Protein AF-A0A0F0L5Z5-F1 (afdb_monomer_lite)

pLDDT: mean 82.66, std 19.54, range [36.84, 98.75]

Radius of gyration: 27.96 Å; chains: 1; bounding box: 44×66×72 Å

Structure (mmCIF, N/CA/C/O backbone):
data_AF-A0A0F0L5Z5-F1
#
_entry.id   AF-A0A0F0L5Z5-F1
#
loop_
_atom_site.group_PDB
_atom_site.id
_atom_site.type_symbol
_atom_site.label_atom_id
_atom_site.label_alt_id
_atom_site.label_comp_id
_atom_site.label_asym_id
_atom_site.label_entity_id
_atom_site.label_seq_id
_atom_site.pdbx_PDB_ins_code
_atom_site.Cartn_x
_atom_site.Cartn_y
_atom_site.Cartn_z
_atom_site.occupancy
_atom_site.B_iso_or_equiv
_atom_site.auth_seq_id
_atom_site.auth_comp_id
_atom_site.auth_asym_id
_atom_site.auth_atom_id
_atom_site.pdbx_PDB_model_num
ATOM 1 N N . MET A 1 1 ? -15.360 25.936 -48.266 1.00 42.44 1 MET A N 1
ATOM 2 C CA . MET A 1 1 ? -15.998 24.714 -47.725 1.00 42.44 1 MET A CA 1
ATOM 3 C C . MET A 1 1 ? -15.518 23.445 -48.434 1.00 42.44 1 MET A C 1
ATOM 5 O O . MET A 1 1 ? -15.029 22.559 -47.754 1.00 42.44 1 MET A O 1
ATOM 9 N N . ILE A 1 2 ? -15.547 23.380 -49.773 1.00 36.84 2 ILE A N 1
ATOM 10 C CA . ILE A 1 2 ? -15.098 22.199 -50.545 1.00 36.84 2 ILE A CA 1
ATOM 11 C C . ILE A 1 2 ? -13.585 21.924 -50.394 1.00 36.84 2 ILE A C 1
ATOM 13 O O . ILE A 1 2 ? -13.189 20.784 -50.196 1.00 36.84 2 ILE A O 1
ATOM 17 N N . VAL A 1 3 ? -12.740 22.961 -50.365 1.00 41.38 3 VAL A N 1
ATOM 18 C CA . VAL A 1 3 ? -11.274 22.810 -50.208 1.00 41.38 3 VAL A CA 1
ATOM 19 C C . VAL A 1 3 ? -10.874 22.225 -48.843 1.00 41.38 3 VAL A C 1
ATOM 21 O O . VAL A 1 3 ? -9.996 21.373 -48.771 1.00 41.38 3 VAL A O 1
ATOM 24 N N . ALA A 1 4 ? -11.557 22.622 -47.763 1.00 40.72 4 ALA A N 1
ATOM 25 C CA . ALA A 1 4 ? -11.304 22.101 -46.417 1.00 40.72 4 ALA A CA 1
ATOM 26 C C . ALA A 1 4 ? -11.783 20.648 -46.256 1.00 40.72 4 ALA A C 1
ATOM 28 O O . ALA A 1 4 ? -11.137 19.866 -45.567 1.00 40.72 4 ALA A O 1
ATOM 29 N N . LEU A 1 5 ? -12.875 20.273 -46.936 1.00 41.34 5 LEU A N 1
ATOM 30 C CA . LEU A 1 5 ? -13.368 18.895 -46.959 1.00 41.34 5 LEU A CA 1
ATOM 31 C C . LEU A 1 5 ? -12.423 17.965 -47.741 1.00 41.34 5 LEU A C 1
ATOM 33 O O . LEU A 1 5 ? -12.192 16.838 -47.321 1.00 41.34 5 LEU A O 1
ATOM 37 N N . ILE A 1 6 ? -11.840 18.449 -48.845 1.00 44.69 6 ILE A N 1
ATOM 38 C CA . ILE A 1 6 ? -10.881 17.690 -49.665 1.00 44.69 6 ILE A CA 1
ATOM 39 C C . ILE A 1 6 ? -9.560 17.465 -48.910 1.00 44.69 6 ILE A C 1
ATOM 41 O O . ILE A 1 6 ? -9.030 16.357 -48.929 1.00 44.69 6 ILE A O 1
ATOM 45 N N . LEU A 1 7 ? -9.061 18.464 -48.173 1.00 43.91 7 LEU A N 1
ATOM 46 C CA . LEU A 1 7 ? -7.853 18.324 -47.343 1.00 43.91 7 LEU A CA 1
ATOM 47 C C . LEU A 1 7 ? -8.038 17.339 -46.172 1.00 43.91 7 LEU A C 1
ATOM 49 O O . LEU A 1 7 ? -7.083 16.676 -45.770 1.00 43.91 7 LEU A O 1
ATOM 53 N N . LEU A 1 8 ? -9.269 17.194 -45.667 1.00 42.44 8 LEU A N 1
ATOM 54 C CA . LEU A 1 8 ? -9.618 16.270 -44.584 1.00 42.44 8 LEU A CA 1
ATOM 55 C C . LEU A 1 8 ? -9.640 14.793 -45.029 1.00 42.44 8 LEU A C 1
ATOM 57 O O . LEU A 1 8 ? -9.408 13.905 -44.212 1.00 42.44 8 LEU A O 1
ATOM 61 N N . VAL A 1 9 ? -9.898 14.525 -46.315 1.00 44.69 9 VAL A N 1
ATOM 62 C CA . VAL A 1 9 ? -9.980 13.162 -46.879 1.00 44.69 9 VAL A CA 1
ATOM 63 C C . VAL A 1 9 ? -8.601 12.602 -47.259 1.00 44.69 9 VAL A C 1
ATOM 65 O O . VAL A 1 9 ? -8.414 11.390 -47.235 1.00 44.69 9 VAL A O 1
ATOM 68 N N . ILE A 1 10 ? -7.615 13.458 -47.556 1.00 42.91 10 ILE A N 1
ATOM 69 C CA . ILE A 1 10 ? -6.297 13.036 -48.082 1.00 42.91 10 ILE A CA 1
ATOM 70 C C . ILE A 1 10 ? -5.230 12.904 -46.968 1.00 42.91 10 ILE A C 1
ATOM 72 O O . ILE A 1 10 ? -4.103 12.493 -47.222 1.00 42.91 10 ILE A O 1
ATOM 76 N N . GLY A 1 11 ? -5.571 13.186 -45.704 1.00 42.81 11 GLY A N 1
ATOM 77 C CA . GLY A 1 11 ? -4.681 12.911 -44.565 1.00 42.81 11 GLY A CA 1
ATOM 78 C C . GLY A 1 11 ? -3.470 13.846 -44.443 1.00 42.81 11 GLY A C 1
ATOM 79 O O . GLY A 1 11 ? -2.464 13.471 -43.848 1.00 42.81 11 GLY A O 1
ATOM 80 N N . ALA A 1 12 ? -3.553 15.070 -44.969 1.00 43.34 12 ALA A N 1
ATOM 81 C CA . ALA A 1 12 ? -2.489 16.068 -44.860 1.00 43.34 12 ALA A CA 1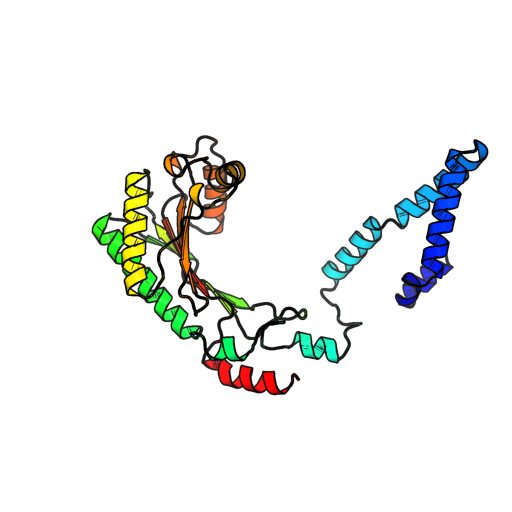
ATOM 82 C C . ALA A 1 12 ? -2.603 16.873 -43.548 1.00 43.34 12 ALA A C 1
ATOM 84 O O . ALA A 1 12 ? -3.057 18.018 -43.542 1.00 43.34 12 ALA A O 1
ATOM 85 N N . ALA A 1 13 ? -2.199 16.281 -42.418 1.00 45.38 13 ALA A N 1
ATOM 86 C CA . ALA A 1 13 ? -2.120 16.991 -41.133 1.00 45.38 13 ALA A CA 1
ATOM 87 C C . ALA A 1 13 ? -1.023 18.081 -41.119 1.00 45.38 13 ALA A C 1
ATOM 89 O O . ALA A 1 13 ? -1.153 19.078 -40.408 1.00 45.38 13 ALA A O 1
ATOM 90 N N . ASP A 1 14 ? 0.002 17.955 -41.969 1.00 42.91 14 ASP A N 1
ATOM 91 C CA . ASP A 1 14 ? 1.121 18.909 -42.055 1.00 42.91 14 ASP A CA 1
ATOM 92 C C . ASP A 1 14 ? 0.716 20.295 -42.589 1.00 42.91 14 ASP A C 1
ATOM 94 O O . ASP A 1 14 ? 1.425 21.280 -42.390 1.00 42.91 14 ASP A O 1
ATOM 98 N N . ALA A 1 15 ? -0.466 20.423 -43.203 1.00 45.12 15 ALA A N 1
ATOM 99 C CA . ALA A 1 15 ? -0.994 21.716 -43.637 1.00 45.12 15 ALA A CA 1
ATOM 100 C C . ALA A 1 15 ? -1.496 22.593 -42.470 1.00 45.12 15 ALA A C 1
ATOM 102 O O . ALA A 1 15 ? -1.649 23.804 -42.640 1.00 45.12 15 ALA A O 1
ATOM 103 N N . PHE A 1 16 ? -1.744 22.016 -41.286 1.00 44.78 16 PHE A N 1
ATOM 104 C CA . PHE A 1 16 ? -2.351 22.728 -40.152 1.00 44.78 16 PHE A CA 1
ATOM 105 C C . PHE A 1 16 ? -1.342 23.453 -39.249 1.00 44.78 16 PHE A C 1
ATOM 107 O O . PHE A 1 16 ? -1.732 24.394 -38.562 1.00 44.78 16 PHE A O 1
ATOM 114 N N . PHE A 1 17 ? -0.054 23.089 -39.303 1.00 45.53 17 PHE A N 1
ATOM 115 C CA . PHE A 1 17 ? 1.046 23.806 -38.627 1.00 45.53 17 PHE A CA 1
ATOM 116 C C . PHE A 1 17 ? 1.838 24.730 -39.569 1.00 45.53 17 PHE A C 1
ATOM 118 O O . PHE A 1 17 ? 2.867 25.289 -39.196 1.00 45.53 17 PHE A O 1
ATOM 125 N N . SER A 1 18 ? 1.357 24.905 -40.801 1.00 45.66 18 SER A N 1
ATOM 126 C CA . SER A 1 18 ? 1.966 25.779 -41.801 1.00 45.66 18 SER A CA 1
ATOM 127 C C . SER A 1 18 ? 1.739 27.270 -41.468 1.00 45.66 18 SER A C 1
ATOM 129 O O . SER A 1 18 ? 0.672 27.625 -40.955 1.00 45.66 18 SER A O 1
ATOM 131 N N . PRO A 1 19 ? 2.668 28.180 -41.838 1.00 50.47 19 PRO A N 1
ATOM 132 C CA . PRO A 1 19 ? 2.502 29.637 -41.729 1.00 50.47 19 PRO A CA 1
ATOM 133 C C . PRO A 1 19 ? 1.177 30.167 -42.300 1.00 50.47 19 PRO A C 1
ATOM 135 O O . PRO A 1 19 ? 0.661 31.186 -41.845 1.00 50.47 19 PRO A O 1
ATOM 138 N N . THR A 1 20 ? 0.579 29.454 -43.259 1.00 52.34 20 THR A N 1
ATOM 139 C CA . THR A 1 20 ? -0.738 29.778 -43.825 1.00 52.34 20 THR A CA 1
ATOM 140 C C . THR A 1 20 ? -1.884 29.707 -42.813 1.00 52.34 20 THR A C 1
ATOM 142 O O . THR A 1 20 ? -2.819 30.497 -42.928 1.00 52.34 20 THR A O 1
ATOM 145 N N . MET A 1 21 ? -1.828 28.827 -41.807 1.00 53.50 21 MET A N 1
ATOM 146 C CA . MET A 1 21 ? -2.864 28.740 -40.766 1.00 53.50 21 MET A CA 1
ATOM 147 C C . MET A 1 21 ? -2.789 29.943 -39.815 1.00 53.50 21 MET A C 1
ATOM 149 O O . MET A 1 21 ? -3.806 30.537 -39.462 1.00 53.50 21 MET A O 1
ATOM 153 N N . LEU A 1 22 ? -1.571 30.375 -39.485 1.00 53.03 22 LEU A N 1
ATOM 154 C CA . LEU A 1 22 ? -1.325 31.545 -38.643 1.00 53.03 22 LEU A CA 1
ATOM 155 C C . LEU A 1 22 ? -1.787 32.838 -39.338 1.00 53.03 22 LEU A C 1
ATOM 157 O O . LEU A 1 22 ? -2.436 33.681 -38.722 1.00 53.03 22 LEU A O 1
ATOM 161 N N . VAL A 1 23 ? -1.569 32.951 -40.654 1.00 61.31 23 VAL A N 1
ATOM 162 C CA . VAL A 1 23 ? -2.135 34.039 -41.472 1.00 61.31 23 VAL A CA 1
ATOM 163 C C . VAL A 1 23 ? -3.666 34.000 -41.465 1.00 61.31 23 VAL A C 1
ATOM 165 O O . VAL A 1 23 ? -4.300 35.041 -41.303 1.00 61.31 23 VAL A O 1
ATOM 168 N N . LEU A 1 24 ? -4.277 32.818 -41.578 1.00 58.75 24 LEU A N 1
ATOM 169 C CA . LEU A 1 24 ? -5.735 32.678 -41.544 1.00 58.75 24 LEU A CA 1
ATOM 170 C C . LEU A 1 24 ? -6.319 33.124 -40.191 1.00 58.75 24 LEU A C 1
ATOM 172 O O . LEU A 1 24 ? -7.326 33.829 -40.157 1.00 58.75 24 LEU A O 1
ATOM 176 N N . GLN A 1 25 ? -5.663 32.773 -39.081 1.00 57.06 25 GLN A N 1
ATOM 177 C CA . GLN A 1 25 ? -6.064 33.187 -37.733 1.00 57.06 25 GLN A CA 1
ATOM 178 C C . GLN A 1 25 ? -5.938 34.702 -37.530 1.00 57.06 25 GLN A C 1
ATOM 180 O O . GLN A 1 25 ? -6.841 35.322 -36.969 1.00 57.06 25 GLN A O 1
ATOM 185 N N . LEU A 1 26 ? -4.871 35.321 -38.045 1.00 63.16 26 LEU A N 1
ATOM 186 C CA . LEU A 1 26 ? -4.693 36.775 -37.998 1.00 63.16 26 LEU A CA 1
ATOM 187 C C . LEU A 1 26 ? -5.734 37.517 -38.849 1.00 63.16 26 LEU A C 1
ATOM 189 O O . LEU A 1 26 ? -6.227 38.566 -38.437 1.00 63.16 26 LEU A O 1
ATOM 193 N N . VAL A 1 27 ? -6.132 36.959 -39.997 1.00 64.38 27 VAL A N 1
ATOM 194 C CA . VAL A 1 27 ? -7.220 37.507 -40.827 1.00 64.38 27 VAL A CA 1
ATOM 195 C C . VAL A 1 27 ? -8.564 37.427 -40.097 1.00 64.38 27 VAL A C 1
ATOM 197 O O . VAL A 1 27 ? -9.317 38.400 -40.097 1.00 64.38 27 VAL A O 1
ATOM 200 N N . VAL A 1 28 ? -8.858 36.310 -39.423 1.00 63.34 28 VAL A N 1
ATOM 201 C CA . VAL A 1 28 ? -10.078 36.162 -38.608 1.00 63.34 28 VAL A CA 1
ATOM 202 C C . VAL A 1 28 ? -10.083 37.146 -37.434 1.00 63.34 28 VAL A C 1
ATOM 204 O O . VAL A 1 28 ? -11.107 37.781 -37.182 1.00 63.34 28 VAL A O 1
ATOM 207 N N . LEU A 1 29 ? -8.943 37.343 -36.765 1.00 62.16 29 LEU A N 1
ATOM 208 C CA . LEU A 1 29 ? -8.799 38.333 -35.695 1.00 62.16 29 LEU A CA 1
ATOM 209 C C . LEU A 1 29 ? -9.007 39.767 -36.213 1.00 62.16 29 LEU A C 1
ATOM 211 O O . LEU A 1 29 ? -9.737 40.544 -35.600 1.00 62.16 29 LEU A O 1
ATOM 215 N N . GLY A 1 30 ? -8.436 40.103 -37.373 1.00 62.72 30 GLY A N 1
ATOM 216 C CA . GLY A 1 30 ? -8.641 41.398 -38.027 1.00 62.72 30 GLY A CA 1
ATOM 217 C C . GLY A 1 30 ? -10.108 41.656 -38.391 1.00 62.72 30 GLY A C 1
ATOM 218 O O . GLY A 1 30 ? -10.620 42.753 -38.166 1.00 62.72 30 GLY A O 1
ATOM 219 N N . LEU A 1 31 ? -10.817 40.634 -38.880 1.00 60.69 31 LEU A N 1
ATOM 220 C CA . LEU A 1 31 ? -12.251 40.708 -39.181 1.00 60.69 31 LEU A CA 1
ATOM 221 C C . LEU A 1 31 ? -13.114 40.834 -37.915 1.00 60.69 31 LEU A C 1
ATOM 223 O O . LEU A 1 31 ? -14.103 41.567 -37.926 1.00 60.69 31 LEU A O 1
ATOM 227 N N . ALA A 1 32 ? -12.726 40.185 -36.812 1.00 58.72 32 ALA A N 1
ATOM 228 C CA . ALA A 1 32 ? -13.397 40.324 -35.520 1.00 58.72 32 ALA A CA 1
ATOM 229 C C . ALA A 1 32 ? -13.250 41.746 -34.951 1.00 58.72 32 ALA A C 1
ATOM 231 O O . ALA A 1 32 ? -14.230 42.333 -34.496 1.00 58.72 32 ALA A O 1
ATOM 232 N N . ILE A 1 33 ? -12.058 42.343 -35.053 1.00 63.09 33 ILE A N 1
ATOM 233 C CA . ILE A 1 33 ? -11.815 43.737 -34.650 1.00 63.09 33 ILE A CA 1
ATOM 234 C C . ILE A 1 33 ? -12.624 44.700 -35.537 1.00 63.09 33 ILE A C 1
ATOM 236 O O . ILE A 1 33 ? -13.314 45.584 -35.026 1.00 63.09 33 ILE A O 1
ATOM 240 N N . ALA A 1 34 ? -12.625 44.497 -36.859 1.00 55.94 34 ALA A N 1
ATOM 241 C CA . ALA A 1 34 ? -13.400 45.315 -37.797 1.00 55.94 34 ALA A CA 1
ATOM 242 C C . ALA A 1 34 ? -14.923 45.255 -37.541 1.00 55.94 34 ALA A C 1
ATOM 244 O O . ALA A 1 34 ? -15.636 46.243 -37.759 1.00 55.94 34 ALA A O 1
ATOM 245 N N . ALA A 1 35 ? -15.420 44.123 -37.031 1.00 59.06 35 ALA A N 1
ATOM 246 C CA . ALA A 1 35 ? -16.821 43.934 -36.668 1.00 59.06 35 ALA A CA 1
ATOM 247 C C . ALA A 1 35 ? -17.261 44.722 -35.423 1.00 59.06 35 ALA A C 1
ATOM 249 O O . ALA A 1 35 ? -18.435 45.084 -35.317 1.00 59.06 35 ALA A O 1
ATOM 250 N N . VAL A 1 36 ? -16.336 45.021 -34.505 1.00 57.97 36 VAL A N 1
ATOM 251 C CA . VAL A 1 36 ? -16.610 45.817 -33.295 1.00 57.97 36 VAL A CA 1
ATOM 252 C C . VAL A 1 36 ? -16.664 47.315 -33.616 1.00 57.97 36 VAL A C 1
ATOM 254 O O . VAL A 1 36 ? -17.449 48.050 -33.019 1.00 57.97 36 VAL A O 1
ATOM 257 N N . VAL A 1 37 ? -15.880 47.772 -34.596 1.00 62.72 37 VAL A N 1
ATOM 258 C CA . VAL A 1 37 ? -15.679 49.207 -34.865 1.00 62.72 37 VAL A CA 1
ATOM 259 C C . VAL A 1 37 ? -16.749 49.811 -35.790 1.00 62.72 37 VAL A C 1
ATOM 261 O O . VAL A 1 37 ? -17.001 51.013 -35.727 1.00 62.72 37 VAL A O 1
ATOM 264 N N . THR A 1 38 ? -17.440 49.021 -36.625 1.00 62.00 38 THR A N 1
ATOM 265 C CA . THR A 1 38 ? -18.394 49.566 -37.619 1.00 62.00 38 THR A CA 1
ATOM 266 C C . THR A 1 38 ? -19.766 48.883 -37.602 1.00 62.00 38 THR A C 1
ATOM 268 O O . THR A 1 38 ? -19.885 47.672 -37.429 1.00 62.00 38 THR A O 1
ATOM 271 N N . ARG A 1 39 ? -20.851 49.649 -37.827 1.00 58.28 39 ARG A N 1
ATOM 272 C CA . ARG A 1 39 ? -22.229 49.102 -37.891 1.00 58.28 39 ARG A CA 1
ATOM 273 C C . ARG A 1 39 ? -22.424 48.093 -39.034 1.00 58.28 39 ARG A C 1
ATOM 275 O O . ARG A 1 39 ? -23.171 47.139 -38.843 1.00 58.28 39 ARG A O 1
ATOM 282 N N . ALA A 1 40 ? -21.737 48.262 -40.167 1.00 59.28 40 ALA A N 1
ATOM 283 C CA . ALA A 1 40 ? -21.771 47.321 -41.294 1.00 59.28 40 ALA A CA 1
ATOM 284 C C . ALA A 1 40 ? -20.916 46.054 -41.057 1.00 59.28 40 ALA A C 1
ATOM 286 O O . ALA A 1 40 ? -21.223 44.996 -41.602 1.00 59.28 40 ALA A O 1
ATOM 287 N N . GLY A 1 41 ? -19.891 46.122 -40.197 1.00 54.78 41 GLY A N 1
ATOM 288 C CA . GLY A 1 41 ? -19.002 44.997 -39.886 1.00 54.78 41 GLY A CA 1
ATOM 289 C C . GLY A 1 41 ? -19.630 43.900 -39.020 1.00 54.78 41 GLY A C 1
ATOM 290 O O . GLY A 1 41 ? -19.101 42.794 -38.958 1.00 54.78 41 GLY A O 1
ATOM 291 N N . ARG A 1 42 ? -20.780 44.153 -38.385 1.00 60.00 42 ARG A N 1
ATOM 292 C CA . ARG A 1 42 ? -21.422 43.197 -37.461 1.00 60.00 42 ARG A CA 1
ATOM 293 C C . ARG A 1 42 ? -21.911 41.919 -38.141 1.00 60.00 42 ARG A C 1
ATOM 295 O O . ARG A 1 42 ? -21.847 40.855 -37.537 1.00 60.00 42 ARG A O 1
ATOM 302 N N . VAL A 1 43 ? -22.360 42.007 -39.396 1.00 58.88 43 VAL A N 1
ATOM 303 C CA . VAL A 1 43 ? -22.794 40.830 -40.174 1.00 58.88 43 VAL A CA 1
ATOM 304 C C . VAL A 1 43 ? -21.592 39.947 -40.523 1.00 58.88 43 VAL A C 1
ATOM 306 O O . VAL A 1 43 ? -21.657 38.729 -40.383 1.00 58.88 43 VAL A O 1
ATOM 309 N N . LEU A 1 44 ? -20.462 40.559 -40.886 1.00 55.12 44 LEU A N 1
ATOM 310 C CA . LEU A 1 44 ? -19.204 39.849 -41.140 1.00 55.12 44 LEU A CA 1
ATOM 311 C C . LEU A 1 44 ? -18.613 39.250 -39.855 1.00 55.12 44 LEU A C 1
ATOM 313 O O . LEU A 1 44 ? -18.115 38.127 -39.879 1.00 55.12 44 LEU A O 1
ATOM 317 N N . GLY A 1 45 ? -18.743 39.949 -38.725 1.00 55.16 45 GLY A N 1
ATOM 318 C CA . GLY A 1 45 ? -18.364 39.437 -37.408 1.00 55.16 45 GLY A CA 1
ATOM 319 C C . GLY A 1 45 ? -19.186 38.231 -36.968 1.00 55.16 45 GLY A C 1
ATOM 320 O O . GLY A 1 45 ? -18.622 37.290 -36.421 1.00 55.16 45 GLY A O 1
ATOM 321 N N . ALA A 1 46 ? -20.492 38.211 -37.251 1.00 57.72 46 ALA A N 1
ATOM 322 C CA . ALA A 1 46 ? -21.346 37.065 -36.948 1.00 57.72 46 ALA A CA 1
ATOM 323 C C . ALA A 1 46 ? -20.927 35.818 -37.746 1.00 57.72 46 ALA A C 1
ATOM 325 O O . ALA A 1 46 ? -20.788 34.744 -37.169 1.00 57.72 46 ALA A O 1
ATOM 326 N N . VAL A 1 47 ? -20.634 35.970 -39.044 1.00 60.25 47 VAL A N 1
ATOM 327 C CA . VAL A 1 47 ? -20.131 34.869 -39.885 1.00 60.25 47 VAL A CA 1
ATOM 328 C C . VAL A 1 47 ? -18.757 34.389 -39.405 1.00 60.25 47 VAL A C 1
ATOM 330 O O . VAL A 1 47 ? -18.537 33.184 -39.286 1.00 60.25 47 VAL A O 1
ATOM 333 N N . ALA A 1 48 ? -17.846 35.309 -39.074 1.00 56.47 48 ALA A N 1
ATOM 334 C CA . ALA A 1 48 ? -16.532 34.971 -38.529 1.00 56.47 48 ALA A CA 1
ATOM 335 C C . ALA A 1 48 ? -16.634 34.243 -37.177 1.00 56.47 48 ALA A C 1
ATOM 337 O O . ALA A 1 48 ? -15.917 33.271 -36.954 1.00 56.47 48 ALA A O 1
ATOM 338 N N . LEU A 1 49 ? -17.565 34.652 -36.308 1.00 58.25 49 LEU A N 1
ATOM 339 C CA . LEU A 1 49 ? -17.830 34.004 -35.025 1.00 58.25 49 LEU A CA 1
ATOM 340 C C . LEU A 1 49 ? -18.405 32.595 -35.209 1.00 58.25 49 LEU A C 1
ATOM 342 O O . LEU A 1 49 ? -17.971 31.674 -34.527 1.00 58.25 49 LEU A O 1
ATOM 346 N N . THR A 1 50 ? -19.332 32.392 -36.151 1.00 59.28 50 THR A N 1
ATOM 347 C CA . THR A 1 50 ? -19.853 31.054 -36.474 1.00 59.28 50 THR A CA 1
ATOM 348 C C . THR A 1 50 ? -18.745 30.137 -36.986 1.00 59.28 50 THR A C 1
ATOM 350 O O . THR A 1 50 ? -18.635 28.999 -36.536 1.00 59.28 50 THR A O 1
ATOM 353 N N . VAL A 1 51 ? -17.881 30.630 -37.877 1.00 60.22 51 VAL A N 1
ATOM 354 C CA . VAL A 1 51 ? -16.727 29.866 -38.375 1.00 60.22 51 VAL A CA 1
ATOM 355 C C . VAL A 1 51 ? -15.745 29.553 -37.242 1.00 60.22 51 VAL A C 1
ATOM 357 O O . VAL A 1 51 ? -15.294 28.415 -37.136 1.00 60.22 51 VAL A O 1
ATOM 360 N N . ALA A 1 52 ? -15.467 30.513 -36.357 1.00 57.84 52 ALA A N 1
ATOM 361 C CA . ALA A 1 52 ? -14.601 30.322 -35.195 1.00 57.84 52 ALA A CA 1
ATOM 362 C C . ALA A 1 52 ? -15.189 29.349 -34.162 1.00 57.84 52 ALA A C 1
ATOM 364 O O . ALA A 1 52 ? -14.439 28.589 -33.564 1.00 57.84 52 ALA A O 1
ATOM 365 N N . LEU A 1 53 ? -16.512 29.333 -33.967 1.00 54.44 53 LEU A N 1
ATOM 366 C CA . LEU A 1 53 ? -17.203 28.396 -33.077 1.00 54.44 53 LEU A CA 1
ATOM 367 C C . LEU A 1 53 ? -17.223 26.972 -33.644 1.00 54.44 53 LEU A C 1
ATOM 369 O O . LEU A 1 53 ? -17.017 26.022 -32.897 1.00 54.44 53 LEU A O 1
ATOM 373 N N . VAL A 1 54 ? -17.415 26.813 -34.956 1.00 55.06 54 VAL A N 1
ATOM 374 C CA . VAL A 1 54 ? -17.388 25.495 -35.616 1.00 55.06 54 VAL A CA 1
ATOM 375 C C . VAL A 1 54 ? -15.965 24.927 -35.662 1.00 55.06 54 VAL A C 1
ATOM 377 O O . VAL A 1 54 ? -15.769 23.745 -35.385 1.00 55.06 54 VAL A O 1
ATOM 380 N N . LEU A 1 55 ? -14.967 25.769 -35.947 1.00 53.31 55 LEU A N 1
ATOM 381 C CA . LEU A 1 55 ? -13.542 25.409 -35.970 1.00 53.31 55 LEU A CA 1
ATOM 382 C C . LEU A 1 55 ? -12.865 25.514 -34.595 1.00 53.31 55 LEU A C 1
ATOM 384 O O . LEU A 1 55 ? -11.641 25.395 -34.511 1.00 53.31 55 LEU A O 1
ATOM 388 N N . ASN A 1 56 ? -13.628 25.764 -33.527 1.00 50.00 56 ASN A N 1
ATOM 389 C CA . ASN A 1 56 ? -13.050 25.972 -32.210 1.00 50.00 56 ASN A CA 1
ATOM 390 C C . ASN A 1 56 ? -12.321 24.706 -31.748 1.00 50.00 56 ASN A C 1
ATOM 392 O O . ASN A 1 56 ? -12.711 23.576 -32.052 1.00 50.00 56 ASN A O 1
ATOM 396 N N . VAL A 1 57 ? -11.268 24.907 -30.963 1.00 50.31 57 VAL A N 1
ATOM 397 C CA . VAL A 1 57 ? -10.393 23.857 -30.425 1.00 50.31 57 VAL A CA 1
ATOM 398 C C . VAL A 1 57 ? -11.200 22.780 -29.677 1.00 50.31 57 VAL A C 1
ATOM 400 O O . VAL A 1 57 ? -10.818 21.612 -29.681 1.00 50.31 57 VAL A O 1
ATOM 403 N N . GLY A 1 58 ? -12.372 23.133 -29.133 1.00 41.22 58 GLY A N 1
ATOM 404 C CA . GLY A 1 58 ? -13.312 22.204 -28.497 1.00 41.22 58 GLY A CA 1
ATOM 405 C C . GLY A 1 58 ? -13.933 21.161 -29.438 1.00 41.22 58 GLY A C 1
ATOM 406 O O . GLY A 1 58 ? -14.020 19.993 -29.065 1.00 41.22 58 GLY A O 1
ATOM 407 N N . THR A 1 59 ? -14.301 21.523 -30.672 1.00 50.88 59 THR A N 1
ATOM 408 C CA . THR A 1 59 ? -14.863 20.571 -31.651 1.00 50.88 59 THR A CA 1
ATOM 409 C C . THR A 1 59 ? -13.788 19.607 -32.157 1.00 50.88 59 THR A C 1
ATOM 411 O O . THR A 1 59 ? -14.058 18.424 -32.356 1.00 50.88 59 THR A O 1
ATOM 414 N N . MET A 1 60 ? -12.541 20.077 -32.298 1.00 49.69 60 MET A N 1
ATOM 415 C CA . MET A 1 60 ? -11.399 19.225 -32.654 1.00 49.69 60 MET A CA 1
ATOM 416 C C . MET A 1 60 ? -10.935 18.328 -31.495 1.00 49.69 60 MET A C 1
ATOM 418 O O . MET A 1 60 ? -10.545 17.189 -31.743 1.00 49.69 60 MET A O 1
ATOM 422 N N . GLY A 1 61 ? -11.036 18.791 -30.244 1.00 42.69 61 GLY A N 1
ATOM 423 C CA . GLY A 1 61 ? -10.806 17.974 -29.045 1.00 42.69 61 GLY A CA 1
ATOM 424 C C . GLY A 1 61 ? -11.850 16.866 -28.867 1.00 42.69 61 GLY A C 1
ATOM 425 O O . GLY A 1 61 ? -11.509 15.735 -28.527 1.00 42.69 61 GLY A O 1
ATOM 426 N N . ALA A 1 62 ? -13.118 17.152 -29.170 1.00 43.09 62 ALA A N 1
ATOM 427 C CA . ALA A 1 62 ? -14.187 16.154 -29.168 1.00 43.09 62 ALA A CA 1
ATOM 428 C C . ALA A 1 62 ? -14.035 15.122 -30.306 1.00 43.09 62 ALA A C 1
ATOM 430 O O . ALA A 1 62 ? -14.272 13.936 -30.110 1.00 43.09 62 ALA A O 1
ATOM 431 N N . LEU A 1 63 ? -13.586 15.533 -31.497 1.00 46.75 63 LEU A N 1
ATOM 432 C CA . LEU A 1 63 ? -13.370 14.611 -32.622 1.00 46.75 63 LEU A CA 1
ATOM 433 C C . LEU A 1 63 ? -12.116 13.744 -32.462 1.00 46.75 63 LEU A C 1
ATOM 435 O O . LEU A 1 63 ? -12.147 12.574 -32.843 1.00 46.75 63 LEU A O 1
ATOM 439 N N . SER A 1 64 ? -11.033 14.267 -31.880 1.00 44.41 64 SER A N 1
ATOM 440 C CA . SER A 1 64 ? -9.837 13.469 -31.582 1.00 44.41 64 SER A CA 1
ATOM 441 C C . SER A 1 64 ? -10.118 12.426 -30.499 1.00 44.41 64 SER A C 1
ATOM 443 O O . SER A 1 64 ? -9.736 11.268 -30.658 1.00 44.41 64 SER A O 1
ATOM 445 N N . THR A 1 65 ? -10.875 12.785 -29.460 1.00 45.31 65 THR A N 1
ATOM 446 C CA . THR A 1 65 ? -11.296 11.851 -28.404 1.00 45.31 65 THR A CA 1
ATOM 447 C C . THR A 1 65 ? -12.294 10.804 -28.898 1.00 45.31 65 THR A C 1
ATOM 449 O O . THR A 1 65 ? -12.126 9.631 -28.580 1.00 45.31 65 THR A O 1
ATOM 452 N N . VAL A 1 66 ? -13.262 11.165 -29.751 1.00 46.50 66 VAL A N 1
ATOM 453 C CA . VAL A 1 66 ? -14.208 10.199 -30.347 1.00 46.50 66 VAL A CA 1
ATOM 454 C C . VAL A 1 66 ? -13.506 9.227 -31.301 1.00 46.50 66 VAL A C 1
ATOM 456 O O . VAL A 1 66 ? -13.828 8.042 -31.302 1.00 46.50 66 VAL A O 1
ATOM 459 N N . ARG A 1 67 ? -12.502 9.669 -32.073 1.00 44.09 67 ARG A N 1
ATOM 460 C CA . ARG A 1 67 ? -11.720 8.762 -32.936 1.00 44.09 67 ARG A CA 1
ATOM 461 C C . ARG A 1 67 ? -10.848 7.806 -32.121 1.00 44.09 67 ARG A C 1
ATOM 463 O O . ARG A 1 67 ? -10.794 6.626 -32.444 1.00 44.09 67 ARG A O 1
ATOM 470 N N . VAL A 1 68 ? -10.211 8.298 -31.056 1.00 47.81 68 VAL A N 1
ATOM 471 C CA . VAL A 1 68 ? -9.380 7.490 -30.144 1.00 47.81 68 VAL A CA 1
ATOM 472 C C . VAL A 1 68 ? -10.230 6.476 -29.371 1.00 47.81 68 VAL A C 1
ATOM 474 O O . VAL A 1 68 ? -9.825 5.323 -29.242 1.00 47.81 68 VAL A O 1
ATOM 477 N N . ALA A 1 69 ? -11.430 6.870 -28.937 1.00 42.91 69 ALA A N 1
ATOM 478 C CA . ALA A 1 69 ? -12.384 5.988 -28.270 1.00 42.91 69 ALA A CA 1
ATOM 479 C C . ALA A 1 69 ? -13.009 4.944 -29.216 1.00 42.91 69 ALA A C 1
ATOM 481 O O . ALA A 1 69 ? -13.307 3.837 -28.779 1.00 42.91 69 ALA A O 1
ATOM 482 N N . ALA A 1 70 ? -13.192 5.267 -30.504 1.00 41.94 70 ALA A N 1
ATOM 483 C CA . ALA A 1 70 ? -13.836 4.373 -31.469 1.00 41.94 70 ALA A CA 1
ATOM 484 C C . ALA A 1 70 ? -12.886 3.369 -32.149 1.00 41.94 70 ALA A C 1
ATOM 486 O O . ALA A 1 70 ? -13.351 2.321 -32.588 1.00 41.94 70 ALA A O 1
ATOM 487 N N . THR A 1 71 ? -11.583 3.660 -32.277 1.00 45.28 71 THR A N 1
ATOM 488 C CA . THR A 1 71 ? -10.654 2.781 -33.020 1.00 45.28 71 THR A CA 1
ATOM 489 C C . THR A 1 71 ? -9.539 2.167 -32.182 1.00 45.28 71 THR A C 1
ATOM 491 O O . THR A 1 71 ? -8.876 1.257 -32.676 1.00 45.28 71 THR A O 1
ATOM 494 N N . GLY A 1 72 ? -9.286 2.651 -30.958 1.00 42.22 72 GLY A N 1
ATOM 495 C CA . GLY A 1 72 ? -8.234 2.125 -30.073 1.00 42.22 72 GLY A CA 1
ATOM 496 C C . GLY A 1 72 ? -6.824 2.097 -30.686 1.00 42.22 72 GLY A C 1
ATOM 497 O O . GLY A 1 72 ? -5.945 1.404 -30.185 1.00 42.22 72 GLY A O 1
ATOM 498 N N . SER A 1 73 ? -6.595 2.805 -31.795 1.00 42.69 73 SER A N 1
ATOM 499 C CA . SER A 1 73 ? -5.495 2.505 -32.705 1.00 42.69 73 SER A CA 1
ATOM 500 C C . SER A 1 73 ? -4.810 3.775 -33.203 1.00 42.69 73 SER A C 1
ATOM 502 O O . SER A 1 73 ? -5.326 4.511 -34.043 1.00 42.69 73 SER A O 1
ATOM 504 N N . TYR A 1 74 ? -3.579 3.979 -32.729 1.00 48.28 74 TYR A N 1
ATOM 505 C CA . TYR A 1 74 ? -2.560 4.810 -33.382 1.00 48.28 74 TYR A CA 1
ATOM 506 C C . TYR A 1 74 ? -1.891 4.067 -34.567 1.00 48.28 74 TYR A C 1
ATOM 508 O O . TYR A 1 74 ? -0.779 4.417 -34.965 1.00 48.28 74 TYR A O 1
ATOM 516 N N . ALA A 1 75 ? -2.498 3.013 -35.133 1.00 46.22 75 ALA A N 1
ATOM 517 C CA . ALA A 1 75 ? -1.794 2.090 -36.035 1.00 46.22 75 ALA A CA 1
ATOM 518 C C . ALA A 1 75 ? -1.474 2.644 -37.440 1.00 46.22 75 ALA A C 1
ATOM 520 O O . ALA A 1 75 ? -0.904 1.923 -38.251 1.00 46.22 75 ALA A O 1
ATOM 521 N N . GLY A 1 76 ? -1.775 3.911 -37.741 1.00 51.38 76 GLY A N 1
ATOM 522 C CA . GLY A 1 76 ? -1.484 4.512 -39.051 1.00 51.38 76 GLY A CA 1
ATOM 523 C C . GLY A 1 76 ? -0.222 5.379 -39.140 1.00 51.38 76 GLY A C 1
ATOM 524 O O . GLY A 1 76 ? 0.235 5.640 -40.247 1.00 51.38 76 GLY A O 1
ATOM 525 N N . HIS A 1 77 ? 0.339 5.849 -38.016 1.00 60.16 77 HIS A N 1
ATOM 526 C CA . HIS A 1 77 ? 1.322 6.953 -38.040 1.00 60.16 77 HIS A CA 1
ATOM 527 C C . HIS A 1 77 ? 2.544 6.775 -37.128 1.00 60.16 77 HIS A C 1
ATOM 529 O O . HIS A 1 77 ? 3.350 7.695 -37.003 1.00 60.16 77 HIS A O 1
ATOM 535 N N . LYS A 1 78 ? 2.713 5.615 -36.482 1.00 71.50 78 LYS A N 1
ATOM 536 C CA . LYS A 1 78 ? 3.909 5.359 -35.669 1.00 71.50 78 LYS A CA 1
ATOM 537 C C . LYS A 1 78 ? 5.080 4.962 -36.563 1.00 71.50 78 LYS A C 1
ATOM 539 O O . LYS A 1 78 ? 4.995 3.976 -37.295 1.00 71.50 78 LYS A O 1
ATOM 544 N N . THR A 1 79 ? 6.174 5.710 -36.466 1.00 84.31 79 THR A N 1
ATOM 545 C CA . THR A 1 79 ? 7.462 5.336 -37.066 1.00 84.31 79 THR A CA 1
ATOM 546 C C . THR A 1 79 ? 7.958 4.018 -36.469 1.00 84.31 79 THR A C 1
ATOM 548 O O . THR A 1 79 ? 7.617 3.682 -35.333 1.00 84.31 79 THR A O 1
ATOM 551 N N . ASP A 1 80 ? 8.809 3.283 -37.185 1.00 88.56 80 ASP A N 1
ATOM 552 C CA . ASP A 1 80 ? 9.383 2.035 -36.660 1.00 88.56 80 ASP A CA 1
ATOM 553 C C . ASP A 1 80 ? 10.172 2.266 -35.367 1.00 88.56 80 ASP A C 1
ATOM 555 O O . ASP A 1 80 ? 10.118 1.452 -34.449 1.00 88.56 80 ASP A O 1
ATOM 559 N N . LYS A 1 81 ? 10.802 3.440 -35.232 1.00 87.69 81 LYS A N 1
ATOM 560 C CA . LYS A 1 81 ? 11.434 3.875 -33.983 1.00 87.69 81 LYS A CA 1
ATOM 561 C C . LYS A 1 81 ? 10.421 3.980 -32.839 1.00 87.69 81 LYS A C 1
ATOM 563 O O . LYS A 1 81 ? 10.698 3.510 -31.744 1.00 87.69 81 LYS A O 1
ATOM 568 N N . GLN A 1 82 ? 9.250 4.574 -33.069 1.00 88.81 82 GLN A N 1
ATOM 569 C CA . GLN A 1 82 ? 8.207 4.667 -32.041 1.00 88.81 82 GLN A CA 1
ATOM 570 C C . GLN A 1 82 ? 7.645 3.295 -31.672 1.00 88.81 82 GLN A C 1
ATOM 572 O O . GLN A 1 82 ? 7.455 3.033 -30.492 1.00 88.81 82 GLN A O 1
ATOM 577 N N . LYS A 1 83 ? 7.435 2.410 -32.654 1.00 89.19 83 LYS A N 1
ATOM 578 C CA . LYS A 1 83 ? 6.997 1.029 -32.397 1.00 89.19 83 LYS A CA 1
ATOM 579 C C . LYS A 1 83 ? 8.035 0.239 -31.599 1.00 89.19 83 LYS A C 1
ATOM 581 O O . LYS A 1 83 ? 7.664 -0.520 -30.713 1.00 89.19 83 LYS A O 1
ATOM 586 N N . LEU A 1 84 ? 9.325 0.439 -31.886 1.00 92.12 84 LEU A N 1
ATOM 587 C CA . LEU A 1 84 ? 10.410 -0.159 -31.113 1.00 92.12 84 LEU A CA 1
ATOM 588 C C . LEU A 1 84 ? 10.322 0.288 -29.649 1.00 92.12 84 LEU A C 1
ATOM 590 O O . LEU A 1 84 ? 10.214 -0.560 -28.770 1.00 92.12 84 LEU A O 1
ATOM 594 N N . TRP A 1 85 ? 10.300 1.597 -29.380 1.00 94.62 85 TRP A N 1
ATOM 595 C CA . TRP A 1 85 ? 10.224 2.139 -28.014 1.00 94.62 85 TRP A CA 1
ATOM 596 C C . TRP A 1 85 ? 8.921 1.799 -27.286 1.00 94.62 85 TRP A C 1
ATOM 598 O O . TRP A 1 85 ? 8.938 1.590 -26.080 1.00 94.62 85 TRP A O 1
ATOM 608 N N . GLU A 1 86 ? 7.802 1.673 -27.995 1.00 94.00 86 GLU A N 1
ATOM 609 C CA . GLU A 1 86 ? 6.542 1.195 -27.420 1.00 94.00 86 GLU A CA 1
ATOM 610 C C . GLU A 1 86 ? 6.653 -0.227 -26.854 1.00 94.00 86 GLU A C 1
ATOM 612 O O . GLU A 1 86 ? 5.965 -0.536 -25.889 1.00 94.00 86 GLU A O 1
ATOM 617 N N . ALA A 1 87 ? 7.547 -1.061 -27.388 1.00 94.75 87 ALA A N 1
ATOM 618 C CA . ALA A 1 87 ? 7.832 -2.399 -26.870 1.00 94.75 87 ALA A CA 1
ATOM 619 C C . ALA A 1 87 ? 8.983 -2.433 -25.842 1.00 94.75 87 ALA A C 1
ATOM 621 O O . ALA A 1 87 ? 9.460 -3.515 -25.499 1.00 94.75 87 ALA A O 1
ATOM 622 N N . TYR A 1 88 ? 9.469 -1.271 -25.380 1.00 96.69 88 TYR A N 1
ATOM 623 C CA . TYR A 1 88 ? 10.575 -1.199 -24.425 1.00 96.69 88 TYR A CA 1
ATOM 624 C C . TYR A 1 88 ? 10.222 -1.950 -23.130 1.00 96.69 88 TYR A C 1
ATOM 626 O O . TYR A 1 88 ? 9.175 -1.656 -22.541 1.00 96.69 88 TYR A O 1
ATOM 634 N N . PRO A 1 89 ? 11.070 -2.897 -22.671 1.00 97.12 89 PRO A N 1
ATOM 635 C CA . PRO A 1 89 ? 10.733 -3.779 -21.555 1.00 97.12 89 PRO A CA 1
ATOM 636 C C . PRO A 1 89 ? 10.787 -3.082 -20.191 1.00 97.12 89 PRO A C 1
ATOM 638 O O . PRO A 1 89 ? 10.158 -3.565 -19.255 1.00 97.12 89 PRO A O 1
ATOM 641 N N . GLY A 1 90 ? 11.522 -1.972 -20.063 1.00 96.44 90 GLY A N 1
ATOM 642 C CA . GLY A 1 90 ? 11.672 -1.206 -18.822 1.00 96.44 90 GLY A CA 1
ATOM 643 C C . GLY A 1 90 ? 10.756 0.017 -18.742 1.00 96.44 90 GLY A C 1
ATOM 644 O O . GLY A 1 90 ? 9.729 0.104 -19.410 1.00 96.44 90 GLY A O 1
ATOM 645 N N . ILE A 1 91 ? 11.159 1.001 -17.936 1.00 96.50 91 ILE A N 1
ATOM 646 C CA . ILE A 1 91 ? 10.465 2.287 -17.800 1.00 96.50 91 ILE A CA 1
ATOM 647 C C . ILE A 1 91 ? 11.331 3.392 -18.393 1.00 96.50 91 ILE A C 1
ATOM 649 O O . ILE A 1 91 ? 12.530 3.459 -18.124 1.00 96.50 91 ILE A O 1
ATOM 653 N N . LYS A 1 92 ? 10.713 4.268 -19.183 1.00 93.88 92 LYS A N 1
ATOM 654 C CA . LYS A 1 92 ? 11.329 5.484 -19.707 1.00 93.88 92 LYS A CA 1
ATOM 655 C C . LYS A 1 92 ? 12.025 6.277 -18.593 1.00 93.88 92 LYS A C 1
ATOM 657 O O . LYS A 1 92 ? 11.477 6.440 -17.504 1.00 93.88 92 LYS A O 1
ATOM 662 N N . ASP A 1 93 ? 13.215 6.787 -18.901 1.00 92.38 93 ASP A N 1
ATOM 663 C CA . ASP A 1 93 ? 14.043 7.618 -18.015 1.00 92.38 93 ASP A CA 1
ATOM 664 C C . ASP A 1 93 ? 14.451 6.921 -16.692 1.00 92.38 93 ASP A C 1
ATOM 666 O O . ASP A 1 93 ? 14.802 7.584 -15.714 1.00 92.38 93 ASP A O 1
ATOM 670 N N . LYS A 1 94 ? 14.418 5.578 -16.639 1.00 93.12 94 LYS A N 1
ATOM 671 C CA . LYS A 1 94 ? 14.927 4.772 -15.518 1.00 93.12 94 LYS A CA 1
ATOM 672 C C . LYS A 1 94 ? 15.964 3.756 -15.990 1.00 93.12 94 LYS A C 1
ATOM 674 O O . LYS A 1 94 ? 15.755 3.057 -16.980 1.00 93.12 94 LYS A O 1
ATOM 679 N N . GLU A 1 95 ? 17.040 3.638 -15.219 1.00 94.31 95 GLU A N 1
ATOM 680 C CA . GLU A 1 95 ? 18.119 2.681 -15.467 1.00 94.31 95 GLU A CA 1
ATOM 681 C C . GLU A 1 95 ? 17.635 1.230 -15.307 1.00 94.31 95 GLU A C 1
ATOM 683 O O . GLU A 1 95 ? 17.135 0.878 -14.233 1.00 94.31 95 GLU A O 1
ATOM 688 N N . PRO A 1 96 ? 17.802 0.356 -16.320 1.00 94.06 96 PRO A N 1
ATOM 689 C CA . PRO A 1 96 ? 17.335 -1.028 -16.244 1.00 94.06 96 PRO A CA 1
ATOM 690 C C . PRO A 1 96 ? 18.007 -1.859 -15.151 1.00 94.06 96 PRO A C 1
ATOM 692 O O . PRO A 1 96 ? 17.379 -2.753 -14.585 1.00 94.06 96 PRO A O 1
ATOM 695 N N . SER A 1 97 ? 19.265 -1.546 -14.827 1.00 93.75 97 SER A N 1
ATOM 696 C CA . SER A 1 97 ? 20.018 -2.207 -13.756 1.00 93.75 97 SER A CA 1
ATOM 697 C C . SER A 1 97 ? 19.336 -2.070 -12.396 1.00 93.75 97 SER A C 1
ATOM 699 O O . SER A 1 97 ? 19.474 -2.957 -11.562 1.00 93.75 97 SER A O 1
ATOM 701 N N . ARG A 1 98 ? 18.542 -1.014 -12.179 1.00 93.25 98 ARG A N 1
ATOM 702 C CA . ARG A 1 98 ? 17.752 -0.860 -10.956 1.00 93.25 98 ARG A CA 1
ATOM 703 C C . ARG A 1 98 ? 16.751 -2.001 -10.789 1.00 93.25 98 ARG A C 1
ATOM 705 O O . ARG A 1 98 ? 16.685 -2.571 -9.712 1.00 93.25 98 ARG A O 1
ATOM 712 N N . PHE A 1 99 ? 16.022 -2.354 -11.848 1.00 94.94 99 PHE A N 1
ATOM 713 C CA . PHE A 1 99 ? 15.001 -3.408 -11.798 1.00 94.94 99 PHE A CA 1
ATOM 714 C C . PHE A 1 99 ? 15.605 -4.811 -11.685 1.00 94.94 99 PHE A C 1
ATOM 716 O O . PHE A 1 99 ? 14.960 -5.716 -11.174 1.00 94.94 99 PHE A O 1
ATOM 723 N N . LEU A 1 100 ? 16.836 -4.982 -12.171 1.00 95.44 100 LEU A N 1
ATOM 724 C CA . LEU A 1 100 ? 17.586 -6.236 -12.076 1.00 95.44 100 LEU A CA 1
ATOM 725 C C . LEU A 1 100 ? 18.216 -6.457 -10.694 1.00 95.44 100 LEU A C 1
ATOM 727 O O . LEU A 1 100 ? 18.477 -7.599 -10.335 1.00 95.44 100 LEU A O 1
ATOM 731 N N . ASN A 1 101 ? 18.493 -5.378 -9.958 1.00 94.06 101 ASN A N 1
ATOM 732 C CA . ASN A 1 101 ? 19.216 -5.426 -8.685 1.00 94.06 101 ASN A CA 1
ATOM 733 C C . ASN A 1 101 ? 18.323 -5.214 -7.452 1.00 94.06 101 ASN A C 1
ATOM 735 O O . ASN A 1 101 ? 18.806 -5.393 -6.338 1.00 94.06 101 ASN A O 1
ATOM 739 N N . GLN A 1 102 ? 17.074 -4.783 -7.636 1.00 94.62 102 GLN A N 1
ATOM 740 C CA . GLN A 1 102 ? 16.083 -4.701 -6.560 1.00 94.62 102 GLN A CA 1
ATOM 741 C C . GLN A 1 102 ? 15.506 -6.084 -6.232 1.00 94.62 102 GLN A C 1
ATOM 743 O O . GLN A 1 102 ? 15.664 -7.033 -7.007 1.00 94.62 102 GLN A O 1
ATOM 748 N N . GLN A 1 103 ? 14.769 -6.162 -5.129 1.00 95.56 103 GLN A N 1
ATOM 749 C CA . GLN A 1 103 ? 13.951 -7.314 -4.781 1.00 95.56 103 GLN A CA 1
ATOM 750 C C . GLN A 1 103 ? 13.035 -7.733 -5.947 1.00 95.56 103 GLN A C 1
ATOM 752 O O . GLN A 1 103 ? 12.417 -6.903 -6.632 1.00 95.56 103 GLN A O 1
ATOM 757 N N . SER A 1 104 ? 12.945 -9.044 -6.170 1.00 97.44 104 SER A N 1
ATOM 758 C CA . SER A 1 104 ? 12.079 -9.626 -7.190 1.00 97.44 104 SER A CA 1
ATOM 759 C C . SER A 1 104 ? 10.601 -9.574 -6.796 1.00 97.44 104 SER A C 1
ATOM 761 O O . SER A 1 104 ? 10.239 -9.387 -5.633 1.00 97.44 104 SER A O 1
ATOM 763 N N . LEU A 1 105 ? 9.718 -9.765 -7.780 1.00 98.00 105 LEU A N 1
ATOM 764 C CA . LEU A 1 105 ? 8.283 -9.909 -7.525 1.00 98.00 105 LEU A CA 1
ATOM 765 C C . LEU A 1 105 ? 7.997 -11.032 -6.518 1.00 98.00 105 LEU A C 1
ATOM 767 O O . LEU A 1 105 ? 7.233 -10.833 -5.579 1.00 98.00 105 LEU A O 1
ATOM 771 N N . GLU A 1 106 ? 8.609 -12.198 -6.719 1.00 98.31 106 GLU A N 1
ATOM 772 C CA . GLU A 1 106 ? 8.396 -13.381 -5.889 1.00 98.31 106 GLU A CA 1
ATOM 773 C C . GLU A 1 106 ? 8.895 -13.177 -4.451 1.00 98.31 106 GLU A C 1
ATOM 775 O O . GLU A 1 106 ? 8.245 -13.610 -3.500 1.00 98.31 106 GLU A O 1
ATOM 780 N N . GLN A 1 107 ? 10.016 -12.475 -4.277 1.00 97.31 107 GLN A N 1
ATOM 781 C CA . GLN A 1 107 ? 10.531 -12.123 -2.955 1.00 97.31 107 GLN A CA 1
ATOM 782 C C . GLN A 1 107 ? 9.594 -11.158 -2.214 1.00 97.31 107 GLN A C 1
ATOM 784 O O . GLN A 1 107 ? 9.321 -11.375 -1.034 1.00 97.31 107 GLN A O 1
ATOM 789 N N . LEU A 1 108 ? 9.048 -10.143 -2.897 1.00 97.25 108 LEU A N 1
ATOM 790 C CA . LEU A 1 108 ? 8.075 -9.233 -2.283 1.00 97.25 108 LEU A CA 1
ATOM 791 C C . LEU A 1 108 ? 6.756 -9.940 -1.952 1.00 97.25 108 LEU A C 1
ATOM 793 O O . LEU A 1 108 ? 6.153 -9.647 -0.927 1.00 97.25 108 LEU A O 1
ATOM 797 N N . GLN A 1 109 ? 6.300 -10.869 -2.798 1.00 98.06 109 GLN A N 1
ATOM 798 C CA . GLN A 1 109 ? 5.109 -11.682 -2.525 1.00 98.06 109 GLN A CA 1
ATOM 799 C C . GLN A 1 109 ? 5.265 -12.467 -1.217 1.00 98.06 109 GLN A C 1
ATOM 801 O O . GLN A 1 109 ? 4.394 -12.388 -0.355 1.00 98.06 109 GLN A O 1
ATOM 806 N N . ALA A 1 110 ? 6.401 -13.148 -1.037 1.00 97.50 110 ALA A N 1
ATOM 807 C CA . ALA A 1 110 ? 6.696 -13.876 0.195 1.00 97.50 110 ALA A CA 1
ATOM 808 C C . ALA A 1 110 ? 6.784 -12.943 1.415 1.00 97.50 110 ALA A C 1
ATOM 810 O O . ALA A 1 110 ? 6.145 -13.201 2.434 1.00 97.50 110 ALA A O 1
ATOM 811 N N . LEU A 1 111 ? 7.510 -11.825 1.289 1.00 96.88 111 LEU A N 1
ATOM 812 C CA . LEU A 1 111 ? 7.617 -10.820 2.349 1.00 96.88 111 LEU A CA 1
ATOM 813 C C . LEU A 1 111 ? 6.242 -10.268 2.744 1.00 96.88 111 LEU A C 1
ATOM 815 O O . LEU A 1 111 ? 5.968 -10.074 3.930 1.00 96.88 111 LEU A O 1
ATOM 819 N N . ALA A 1 112 ? 5.376 -10.020 1.760 1.00 97.75 112 ALA A N 1
ATOM 820 C CA . ALA A 1 112 ? 4.044 -9.494 1.992 1.00 97.75 112 ALA A CA 1
ATOM 821 C C . ALA A 1 112 ? 3.150 -10.490 2.733 1.00 97.75 112 ALA A C 1
ATOM 823 O O . ALA A 1 112 ? 2.496 -10.108 3.705 1.00 97.75 112 ALA A O 1
ATOM 824 N N . ASP A 1 113 ? 3.152 -11.754 2.312 1.00 98.00 113 ASP A N 1
ATOM 825 C CA . ASP A 1 113 ? 2.367 -12.809 2.950 1.00 98.00 113 ASP A CA 1
ATOM 826 C C . ASP A 1 113 ? 2.783 -13.012 4.414 1.00 98.00 113 ASP A C 1
ATOM 828 O O . ASP A 1 113 ? 1.920 -13.064 5.295 1.00 98.00 113 ASP A O 1
ATOM 832 N N . GLU A 1 114 ? 4.091 -13.061 4.686 1.00 98.12 114 GLU A N 1
ATOM 833 C CA . GLU A 1 114 ? 4.639 -13.194 6.041 1.00 98.12 114 GLU A CA 1
ATOM 834 C C . GLU A 1 114 ? 4.301 -11.974 6.907 1.00 98.12 114 GLU A C 1
ATOM 836 O O . GLU A 1 114 ? 3.680 -12.117 7.962 1.00 98.12 114 GLU A O 1
ATOM 841 N N . THR A 1 115 ? 4.611 -10.764 6.426 1.00 98.31 115 THR A N 1
ATOM 842 C CA . THR A 1 115 ? 4.373 -9.517 7.173 1.00 98.31 115 THR A CA 1
ATOM 843 C C . THR A 1 115 ? 2.889 -9.360 7.522 1.00 98.31 115 THR A C 1
ATOM 845 O O . THR A 1 115 ? 2.529 -9.074 8.666 1.00 98.31 115 THR A O 1
ATOM 848 N N . LEU A 1 116 ? 1.988 -9.564 6.553 1.00 98.62 116 LEU A N 1
ATOM 849 C CA . LEU A 1 116 ? 0.547 -9.427 6.777 1.00 98.62 116 LEU A CA 1
ATOM 850 C C . LEU A 1 116 ? -0.006 -10.543 7.671 1.00 98.62 116 LEU A C 1
ATOM 852 O O . LEU A 1 116 ? -0.974 -10.318 8.400 1.00 98.62 116 LEU A O 1
ATOM 856 N N . ALA A 1 117 ? 0.548 -11.756 7.631 1.00 98.69 117 ALA A N 1
ATOM 857 C CA . ALA A 1 117 ? 0.152 -12.824 8.545 1.00 98.69 117 ALA A CA 1
ATOM 858 C C . ALA A 1 117 ? 0.546 -12.507 9.995 1.00 98.69 117 ALA A C 1
ATOM 860 O O . ALA A 1 117 ? -0.290 -12.651 10.895 1.00 98.69 117 ALA A O 1
ATOM 861 N N . ASP A 1 118 ? 1.763 -12.017 10.216 1.00 98.75 118 ASP A N 1
ATOM 862 C CA . ASP A 1 118 ? 2.280 -11.727 11.553 1.00 98.75 118 ASP A CA 1
ATOM 863 C C . ASP A 1 118 ? 1.591 -10.511 12.176 1.00 98.75 118 ASP A C 1
ATOM 865 O O . ASP A 1 118 ? 1.157 -10.575 13.332 1.00 98.75 118 ASP A O 1
ATOM 869 N N . VAL A 1 119 ? 1.351 -9.448 11.395 1.00 98.75 119 VAL A N 1
ATOM 870 C CA . VAL A 1 119 ? 0.566 -8.288 11.854 1.00 98.75 119 VAL A CA 1
ATOM 871 C C . VAL A 1 119 ? -0.825 -8.733 12.305 1.00 98.75 119 VAL A C 1
ATOM 873 O O . VAL A 1 119 ? -1.260 -8.410 13.413 1.00 98.75 119 VAL A O 1
ATOM 876 N N . ARG A 1 120 ? -1.534 -9.514 11.480 1.00 98.62 120 ARG A N 1
ATOM 877 C CA . ARG A 1 120 ? -2.880 -9.990 11.830 1.00 98.62 120 ARG A CA 1
ATOM 878 C C . ARG A 1 120 ? -2.864 -10.887 13.057 1.00 98.62 120 ARG A C 1
ATOM 880 O O . ARG A 1 120 ? -3.739 -10.743 13.910 1.00 98.62 120 ARG A O 1
ATOM 887 N N . THR A 1 121 ? -1.890 -11.786 13.168 1.00 98.69 121 THR A N 1
ATOM 888 C CA . THR A 1 121 ? -1.741 -12.686 14.320 1.00 98.69 121 THR A CA 1
ATOM 889 C C . THR A 1 121 ? -1.549 -11.891 15.606 1.00 98.69 121 THR A C 1
ATOM 891 O O . THR A 1 121 ? -2.279 -12.109 16.575 1.00 98.69 121 THR A O 1
ATOM 894 N N . GLN A 1 122 ? -0.644 -10.912 15.596 1.00 98.62 122 GLN A N 1
ATOM 895 C CA . GLN A 1 122 ? -0.356 -10.084 16.762 1.00 98.62 122 GLN A CA 1
ATOM 896 C C . GLN A 1 122 ? -1.562 -9.230 17.172 1.00 98.62 122 GLN A C 1
ATOM 898 O O . GLN A 1 122 ? -1.945 -9.211 18.343 1.00 98.62 122 GLN A O 1
ATOM 903 N N . LEU A 1 123 ? -2.216 -8.571 16.212 1.00 98.62 123 LEU A N 1
ATOM 904 C CA . LEU A 1 123 ? -3.400 -7.754 16.488 1.00 98.62 123 LEU A CA 1
ATOM 905 C C . LEU A 1 123 ? -4.595 -8.593 16.967 1.00 98.62 123 LEU A C 1
ATOM 907 O O . LEU A 1 123 ? -5.353 -8.155 17.834 1.00 98.62 123 LEU A O 1
ATOM 911 N N . THR A 1 124 ? -4.746 -9.814 16.449 1.00 98.50 124 THR A N 1
ATOM 912 C CA . THR A 1 124 ? -5.756 -10.769 16.931 1.00 98.50 124 THR A CA 1
ATOM 913 C C . THR A 1 124 ? -5.472 -11.167 18.376 1.00 98.50 124 THR A C 1
ATOM 915 O O . THR A 1 124 ? -6.374 -11.136 19.208 1.00 98.50 124 THR A O 1
ATOM 918 N N . ALA A 1 125 ? -4.222 -11.508 18.698 1.00 98.38 125 ALA A N 1
ATOM 919 C CA . ALA A 1 125 ? -3.835 -11.933 20.039 1.00 98.38 125 ALA A CA 1
ATOM 920 C C . ALA A 1 125 ? -4.001 -10.817 21.082 1.00 98.38 125 ALA A C 1
ATOM 922 O O . ALA A 1 125 ? -4.436 -11.081 22.202 1.00 98.38 125 ALA A O 1
ATOM 923 N N . GLN A 1 126 ? -3.669 -9.576 20.719 1.00 98.12 126 GLN A N 1
ATOM 924 C CA . GLN A 1 126 ? -3.642 -8.457 21.658 1.00 98.12 126 GLN A CA 1
ATOM 925 C C . GLN A 1 126 ? -4.991 -7.746 21.808 1.00 98.12 126 GLN A C 1
ATOM 927 O O . GLN A 1 126 ? -5.339 -7.323 22.909 1.00 98.12 126 GLN A O 1
ATOM 932 N N . TYR A 1 127 ? -5.754 -7.621 20.720 1.00 97.81 127 TYR A N 1
ATOM 933 C CA . TYR A 1 127 ? -6.980 -6.814 20.688 1.00 97.81 127 TYR A CA 1
ATOM 934 C C . TYR A 1 127 ? -8.226 -7.609 20.278 1.00 97.81 127 TYR A C 1
ATOM 936 O O . TYR A 1 127 ? -9.324 -7.058 20.249 1.00 97.81 127 TYR A O 1
ATOM 944 N N . GLY A 1 128 ? -8.088 -8.898 19.954 1.00 97.38 128 GLY A N 1
ATOM 945 C CA . GLY A 1 128 ? -9.208 -9.747 19.543 1.00 97.38 128 GLY A CA 1
ATOM 946 C C . GLY A 1 128 ? -9.757 -9.444 18.146 1.00 97.38 128 GLY A C 1
ATOM 947 O O . GLY A 1 128 ? -10.848 -9.921 17.823 1.00 97.38 128 GLY A O 1
ATOM 948 N N . LEU A 1 129 ? -9.033 -8.672 17.320 1.00 97.56 129 LEU A N 1
ATOM 949 C CA . LEU A 1 129 ? -9.483 -8.303 15.974 1.00 97.56 129 LEU A CA 1
ATOM 950 C C . LEU A 1 129 ? -9.715 -9.550 15.118 1.00 97.56 129 LEU A C 1
ATOM 952 O O . LEU A 1 129 ? -8.928 -10.492 15.136 1.00 97.56 129 LEU A O 1
ATOM 956 N N . GLN A 1 130 ? -10.808 -9.540 1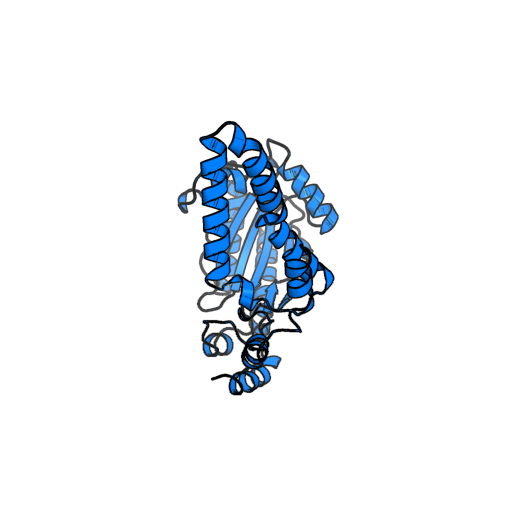4.363 1.00 97.00 130 GLN A N 1
ATOM 957 C CA . GLN A 1 130 ? -11.174 -10.610 13.436 1.00 97.00 130 GLN A CA 1
ATOM 958 C C . GLN A 1 130 ? -11.013 -10.119 12.004 1.00 97.00 130 GLN A C 1
ATOM 960 O O . GLN A 1 130 ? -11.262 -8.946 11.737 1.00 97.00 130 GLN A O 1
ATOM 965 N N . TRP A 1 131 ? -10.625 -11.007 11.090 1.00 97.31 131 TRP A N 1
ATOM 966 C CA . TRP A 1 131 ? -10.181 -10.633 9.749 1.00 97.31 131 TRP A CA 1
ATOM 967 C C . TRP A 1 131 ? -11.001 -11.300 8.655 1.00 97.31 131 TRP A C 1
ATOM 969 O O . TRP A 1 131 ? -11.373 -12.469 8.751 1.00 97.31 131 TRP A O 1
ATOM 979 N N . VAL A 1 132 ? -11.194 -10.569 7.566 1.00 96.25 132 VAL A N 1
ATOM 980 C CA . VAL A 1 132 ? -11.695 -11.078 6.294 1.00 96.25 132 VAL A CA 1
ATOM 981 C C . VAL A 1 132 ? -10.738 -10.657 5.186 1.00 96.25 132 VAL A C 1
ATOM 983 O O . VAL A 1 132 ? -10.181 -9.559 5.218 1.00 96.25 132 VAL A O 1
ATOM 986 N N . LYS A 1 133 ? -10.532 -11.532 4.201 1.00 95.56 133 LYS A N 1
ATOM 987 C CA . LYS A 1 133 ? -9.854 -11.139 2.969 1.00 95.56 133 LYS A CA 1
ATOM 988 C C . LYS A 1 133 ? -10.837 -10.359 2.101 1.00 95.56 133 LYS A C 1
ATOM 990 O O . LYS A 1 133 ? -11.862 -10.913 1.708 1.00 95.56 133 LYS A O 1
ATOM 995 N N . SER A 1 134 ? -10.540 -9.093 1.832 1.00 91.69 134 SER A N 1
ATOM 996 C CA . SER A 1 134 ? -11.401 -8.204 1.046 1.00 91.69 134 SER A CA 1
ATOM 997 C C . SER A 1 134 ? -11.060 -8.179 -0.441 1.00 91.69 134 SER A C 1
ATOM 999 O O . SER A 1 134 ? -11.930 -7.892 -1.258 1.00 91.69 134 SER A O 1
ATOM 1001 N N . ALA A 1 135 ? -9.816 -8.485 -0.805 1.00 92.50 135 ALA A N 1
ATOM 1002 C CA . ALA A 1 135 ? -9.390 -8.588 -2.193 1.00 92.50 135 ALA A CA 1
ATOM 1003 C C . ALA A 1 135 ? -8.248 -9.595 -2.335 1.00 92.50 135 ALA A C 1
ATOM 1005 O O . ALA A 1 135 ? -7.418 -9.727 -1.433 1.00 92.50 135 ALA A O 1
ATOM 1006 N N . ASP A 1 136 ? -8.214 -10.277 -3.477 1.00 95.69 136 ASP A N 1
ATOM 1007 C CA . ASP A 1 136 ? -7.094 -11.130 -3.858 1.00 95.69 136 ASP A CA 1
ATOM 1008 C C . ASP A 1 136 ? -5.918 -10.295 -4.376 1.00 95.69 136 ASP A C 1
ATOM 1010 O O . ASP A 1 136 ? -6.100 -9.218 -4.960 1.00 95.69 136 ASP A O 1
ATOM 1014 N N . ALA A 1 137 ? -4.715 -10.834 -4.203 1.00 96.19 137 ALA A N 1
ATOM 1015 C CA . ALA A 1 137 ? -3.498 -10.293 -4.767 1.00 96.19 137 ALA A CA 1
ATOM 1016 C C . ALA A 1 137 ? -3.627 -10.129 -6.286 1.00 96.19 137 ALA A C 1
ATOM 1018 O O . ALA A 1 137 ? -4.176 -10.977 -6.995 1.00 96.19 137 ALA A O 1
ATOM 1019 N N . GLN A 1 138 ? -3.097 -9.024 -6.799 1.00 96.38 138 GLN A N 1
ATOM 1020 C CA . GLN A 1 138 ? -3.191 -8.671 -8.207 1.00 96.38 138 GLN A CA 1
ATOM 1021 C C . GLN A 1 138 ? -1.871 -8.133 -8.743 1.00 96.38 138 GLN A C 1
ATOM 1023 O O . GLN A 1 138 ? -1.141 -7.391 -8.084 1.00 96.38 138 GLN A O 1
ATOM 1028 N N . GLU A 1 139 ? -1.617 -8.458 -10.004 1.00 95.88 139 GLU A N 1
ATOM 1029 C CA . GLU A 1 139 ? -0.518 -7.917 -10.787 1.00 95.88 139 GLU A CA 1
ATOM 1030 C C . GLU A 1 139 ? -1.089 -7.105 -11.945 1.00 95.88 139 GLU A C 1
ATOM 1032 O O . GLU A 1 139 ? -1.983 -7.550 -12.671 1.00 95.88 139 GLU A O 1
ATOM 1037 N N . ARG A 1 140 ? -0.574 -5.892 -12.132 1.00 93.81 140 ARG A N 1
ATOM 1038 C CA . ARG A 1 140 ? -0.978 -5.007 -13.226 1.00 93.81 140 ARG A CA 1
ATOM 1039 C C . ARG A 1 140 ? 0.253 -4.571 -14.012 1.00 93.81 140 ARG A C 1
ATOM 1041 O O . ARG A 1 140 ? 1.194 -4.085 -13.388 1.00 93.81 140 ARG A O 1
ATOM 1048 N N . PRO A 1 141 ? 0.266 -4.684 -15.351 1.00 92.44 141 PRO A N 1
ATOM 1049 C CA . PRO A 1 141 ? 1.393 -4.210 -16.150 1.00 92.44 141 PRO A CA 1
ATOM 1050 C C . PRO A 1 141 ? 1.694 -2.729 -15.893 1.00 92.44 141 PRO A C 1
ATOM 1052 O O . PRO A 1 141 ? 0.785 -1.891 -15.905 1.00 92.44 141 PRO A O 1
ATOM 1055 N N . GLU A 1 142 ? 2.967 -2.393 -15.681 1.00 93.25 142 GLU A N 1
ATOM 1056 C CA . GLU A 1 142 ? 3.411 -1.000 -15.598 1.00 93.25 142 GLU A CA 1
ATOM 1057 C C . GLU A 1 142 ? 3.574 -0.418 -17.007 1.00 93.25 142 GLU A C 1
ATOM 1059 O O . GLU A 1 142 ? 4.050 -1.082 -17.931 1.00 93.25 142 GLU A O 1
ATOM 1064 N N . ARG A 1 143 ? 3.190 0.848 -17.190 1.00 94.25 143 ARG A N 1
ATOM 1065 C CA . ARG A 1 143 ? 3.372 1.549 -18.470 1.00 94.25 143 ARG A CA 1
ATOM 1066 C C . ARG A 1 143 ? 4.843 1.914 -18.654 1.00 94.25 143 ARG A C 1
ATOM 1068 O O . ARG A 1 143 ? 5.451 2.496 -17.762 1.00 94.25 143 ARG A O 1
ATOM 1075 N N . ASN A 1 144 ? 5.392 1.682 -19.845 1.00 94.06 144 ASN A N 1
ATOM 1076 C CA . ASN A 1 144 ? 6.809 1.953 -20.115 1.00 94.06 144 ASN A CA 1
ATOM 1077 C C . ASN A 1 144 ? 7.135 3.430 -20.389 1.00 94.06 144 ASN A C 1
ATOM 1079 O O . ASN A 1 144 ? 8.297 3.776 -20.558 1.00 94.06 144 ASN A O 1
ATOM 1083 N N . GLY A 1 145 ? 6.134 4.313 -20.464 1.00 93.69 145 GLY A N 1
ATOM 1084 C CA . GLY A 1 145 ? 6.326 5.745 -20.738 1.00 93.69 145 GLY A CA 1
ATOM 1085 C C . GLY A 1 145 ? 6.593 6.103 -22.210 1.00 93.69 145 GLY A C 1
ATOM 1086 O O . GLY A 1 145 ? 6.681 7.286 -22.537 1.00 93.69 145 GLY A O 1
ATOM 1087 N N . TYR A 1 146 ? 6.650 5.114 -23.108 1.00 92.12 146 TYR A N 1
ATOM 1088 C CA . TYR A 1 146 ? 6.733 5.283 -24.567 1.00 92.12 146 TYR A CA 1
ATOM 1089 C C . TYR A 1 146 ? 5.410 4.981 -25.289 1.00 92.12 146 TYR A C 1
ATOM 1091 O O . TYR A 1 146 ? 5.347 4.987 -26.517 1.00 92.12 146 TYR A O 1
ATOM 1099 N N . GLY A 1 147 ? 4.338 4.751 -24.527 1.00 90.12 147 GLY A N 1
ATOM 1100 C CA . GLY A 1 147 ? 3.002 4.463 -25.047 1.00 90.12 147 GLY A CA 1
ATOM 1101 C C . GLY A 1 147 ? 2.624 2.982 -25.045 1.00 90.12 147 GLY A C 1
ATOM 1102 O O . GLY A 1 147 ? 1.536 2.671 -25.519 1.00 90.12 147 GLY A O 1
ATOM 1103 N N . GLY A 1 148 ? 3.470 2.103 -24.495 1.00 91.19 148 GLY A N 1
ATOM 1104 C CA . GLY A 1 148 ? 3.190 0.677 -24.331 1.00 91.19 148 GLY A CA 1
ATOM 1105 C C . GLY A 1 148 ? 3.327 0.192 -22.888 1.00 91.19 148 GLY A C 1
ATOM 1106 O O . GLY A 1 148 ? 3.405 0.979 -21.936 1.00 91.19 148 GLY A O 1
ATOM 1107 N N . GLU A 1 149 ? 3.311 -1.126 -22.725 1.00 95.12 149 GLU A N 1
ATOM 1108 C CA . GLU A 1 149 ? 3.503 -1.808 -21.443 1.00 95.12 149 GLU A CA 1
ATOM 1109 C C . GLU A 1 149 ? 4.958 -2.244 -21.301 1.00 95.12 149 GLU A C 1
ATOM 1111 O O . GLU A 1 149 ? 5.620 -2.586 -22.279 1.00 95.12 149 GLU A O 1
ATOM 1116 N N . SER A 1 150 ? 5.457 -2.182 -20.074 1.00 95.75 150 SER A N 1
ATOM 1117 C CA . SER A 1 150 ? 6.748 -2.743 -19.697 1.00 95.75 150 SER A CA 1
ATOM 1118 C C . SER A 1 150 ? 6.575 -4.219 -19.323 1.00 95.75 150 SER A C 1
ATOM 1120 O O . SER A 1 150 ? 5.460 -4.703 -19.132 1.00 95.75 150 SER A O 1
ATOM 1122 N N . MET A 1 151 ? 7.681 -4.942 -19.177 1.00 97.06 151 MET A N 1
ATOM 1123 C CA . MET A 1 151 ? 7.673 -6.300 -18.624 1.00 97.06 151 MET A CA 1
ATOM 1124 C C . MET A 1 151 ? 7.532 -6.321 -17.094 1.00 97.06 151 MET A C 1
ATOM 1126 O O . MET A 1 151 ? 7.405 -7.398 -16.509 1.00 97.06 151 MET A O 1
ATOM 1130 N N . LEU A 1 152 ? 7.576 -5.145 -16.466 1.00 97.75 152 LEU A N 1
ATOM 1131 C CA . LEU A 1 152 ? 7.472 -4.950 -15.029 1.00 97.75 152 LEU A CA 1
ATOM 1132 C C . LEU A 1 152 ? 6.004 -4.838 -14.628 1.00 97.75 152 LEU A C 1
ATOM 1134 O O . LEU A 1 152 ? 5.162 -4.350 -15.391 1.00 97.75 152 LEU A O 1
ATOM 1138 N N . VAL A 1 153 ? 5.706 -5.248 -13.402 1.00 97.06 153 VAL A N 1
ATOM 1139 C CA . VAL A 1 153 ? 4.351 -5.193 -12.859 1.00 97.06 153 VAL A CA 1
ATOM 1140 C C . VAL A 1 153 ? 4.285 -4.320 -11.618 1.00 97.06 153 VAL A C 1
ATOM 1142 O O . VAL A 1 153 ? 5.249 -4.162 -10.866 1.00 97.06 153 VAL A O 1
ATOM 1145 N N . ARG A 1 154 ? 3.107 -3.751 -11.404 1.00 96.69 154 ARG A N 1
ATOM 1146 C CA . ARG A 1 154 ? 2.657 -3.326 -10.093 1.00 96.69 154 ARG A CA 1
ATOM 1147 C C . ARG A 1 154 ? 2.034 -4.525 -9.412 1.00 96.69 154 ARG A C 1
ATOM 1149 O O . ARG A 1 154 ? 1.069 -5.079 -9.935 1.00 96.69 154 ARG A O 1
ATOM 1156 N N . PHE A 1 155 ? 2.567 -4.875 -8.259 1.00 97.62 155 PHE A N 1
ATOM 1157 C CA . PHE A 1 155 ? 2.006 -5.888 -7.386 1.00 97.62 155 PHE A CA 1
ATOM 1158 C C . PHE A 1 155 ? 1.160 -5.221 -6.302 1.00 97.62 155 PHE A C 1
ATOM 1160 O O . PHE A 1 155 ? 1.510 -4.155 -5.798 1.00 97.62 155 PHE A O 1
ATOM 1167 N N . THR A 1 156 ? 0.043 -5.836 -5.948 1.00 97.50 156 THR A N 1
ATOM 1168 C CA . THR A 1 156 ? -0.732 -5.527 -4.745 1.00 97.50 156 THR A CA 1
ATOM 1169 C C . THR A 1 156 ? -1.061 -6.854 -4.082 1.00 97.50 156 THR A C 1
ATOM 1171 O O . THR A 1 156 ? -1.557 -7.750 -4.763 1.00 97.50 156 THR A O 1
ATOM 1174 N N . SER A 1 157 ? -0.752 -6.990 -2.795 1.00 98.19 157 SER A N 1
ATOM 1175 C CA . SER A 1 157 ? -0.991 -8.208 -2.019 1.00 98.19 157 SER A CA 1
ATOM 1176 C C . SER A 1 157 ? -2.480 -8.516 -1.862 1.00 98.19 157 SER A C 1
ATOM 1178 O O . SER A 1 157 ? -3.343 -7.693 -2.188 1.00 98.19 157 SER A O 1
ATOM 1180 N N . ASP A 1 158 ? -2.783 -9.678 -1.278 1.00 97.06 158 ASP A N 1
ATOM 1181 C CA . ASP A 1 158 ? -4.086 -9.891 -0.651 1.00 97.06 158 ASP A CA 1
ATOM 1182 C C . ASP A 1 158 ? -4.363 -8.712 0.298 1.00 97.06 158 ASP A C 1
ATOM 1184 O O . ASP A 1 158 ? -3.485 -8.287 1.058 1.00 97.06 158 ASP A O 1
ATOM 1188 N N . THR A 1 159 ? -5.574 -8.162 0.228 1.00 96.00 159 THR A N 1
ATOM 1189 C CA . THR A 1 159 ? -6.010 -7.099 1.139 1.00 96.00 159 THR A CA 1
ATOM 1190 C C . THR A 1 159 ? -6.795 -7.721 2.278 1.00 96.00 159 THR A C 1
ATOM 1192 O O . THR A 1 159 ? -7.729 -8.499 2.058 1.00 96.00 159 THR A O 1
ATOM 1195 N N . TRP A 1 160 ? -6.426 -7.369 3.504 1.00 97.81 160 TRP A N 1
ATOM 1196 C CA . TRP A 1 160 ? -7.071 -7.877 4.709 1.00 97.81 160 TRP A CA 1
ATOM 1197 C C . TRP A 1 160 ? -7.768 -6.750 5.445 1.00 97.81 160 TRP A C 1
ATOM 1199 O O . TRP A 1 160 ? -7.161 -5.717 5.698 1.00 97.81 160 TRP A O 1
ATOM 1209 N N . ALA A 1 161 ? -9.025 -6.969 5.815 1.00 97.50 161 ALA A N 1
ATOM 1210 C CA . ALA A 1 161 ? -9.831 -6.007 6.550 1.00 97.50 161 ALA A CA 1
ATOM 1211 C C . ALA A 1 161 ? -10.322 -6.608 7.868 1.00 97.50 161 ALA A C 1
ATOM 1213 O O . ALA A 1 161 ? -10.633 -7.803 7.927 1.00 97.50 161 ALA A O 1
ATOM 1214 N N . THR A 1 162 ? -10.437 -5.798 8.919 1.00 97.81 162 THR A N 1
ATOM 1215 C CA . THR A 1 162 ? -11.064 -6.248 10.161 1.00 97.81 162 THR A CA 1
ATOM 1216 C C . THR A 1 162 ? -12.584 -6.263 10.030 1.00 97.81 162 THR A C 1
ATOM 1218 O O . THR A 1 162 ? -13.180 -5.378 9.426 1.00 97.81 162 THR A O 1
ATOM 1221 N N . THR A 1 163 ? -13.247 -7.262 10.615 1.00 94.56 163 THR A N 1
ATOM 1222 C CA . THR A 1 163 ? -14.720 -7.291 10.716 1.00 94.56 163 THR A CA 1
ATOM 1223 C C . THR A 1 163 ? -15.230 -6.554 11.953 1.00 94.56 163 THR A C 1
ATOM 1225 O O . THR A 1 163 ? -16.432 -6.350 12.104 1.00 94.56 163 THR A O 1
ATOM 1228 N N . THR A 1 164 ? -14.325 -6.205 12.866 1.00 91.88 164 THR A N 1
ATOM 1229 C CA . THR A 1 164 ? -14.585 -5.394 14.055 1.00 91.88 164 THR A CA 1
ATOM 1230 C C . THR A 1 164 ? -14.056 -3.975 13.834 1.00 91.88 164 THR A C 1
ATOM 1232 O O . THR A 1 164 ? -12.927 -3.841 13.344 1.00 91.88 164 THR A O 1
ATOM 1235 N N . PRO A 1 165 ? -14.813 -2.928 14.210 1.00 92.38 165 PRO A N 1
ATOM 1236 C CA . PRO A 1 165 ? -14.331 -1.551 14.146 1.00 92.38 165 PRO A CA 1
ATOM 1237 C C . PRO A 1 165 ? -13.082 -1.347 15.008 1.00 92.38 165 PRO A C 1
ATOM 1239 O O . PRO A 1 165 ? -12.970 -1.924 16.091 1.00 92.38 165 PRO A O 1
ATOM 1242 N N . VAL A 1 166 ? -12.169 -0.493 14.545 1.00 95.81 166 VAL A N 1
ATOM 1243 C CA . VAL A 1 166 ? -11.030 -0.004 15.333 1.00 95.81 166 VAL A CA 1
ATOM 1244 C C . VAL A 1 166 ? -11.298 1.463 15.645 1.00 95.81 166 VAL A C 1
ATOM 1246 O O . VAL A 1 166 ? -10.929 2.355 14.886 1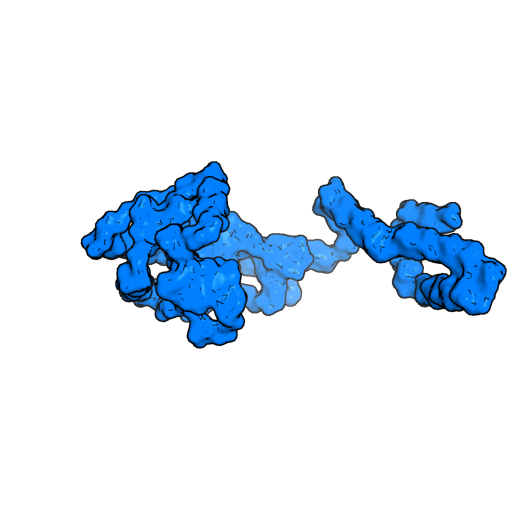.00 95.81 166 VAL A O 1
ATOM 1249 N N . SER A 1 167 ? -12.004 1.700 16.749 1.00 94.25 167 SER A N 1
ATOM 1250 C CA . SER A 1 167 ? -12.528 3.024 17.093 1.00 94.25 167 SER A CA 1
ATOM 1251 C C . SER A 1 167 ? -11.826 3.647 18.289 1.00 94.25 167 SER A C 1
ATOM 1253 O O . SER A 1 167 ? -11.330 2.961 19.184 1.00 94.25 167 SER A O 1
ATOM 1255 N N . GLY A 1 168 ? -11.859 4.978 18.337 1.00 94.56 168 GLY A N 1
ATOM 1256 C CA . GLY A 1 168 ? -11.312 5.757 19.443 1.00 94.56 168 GLY A CA 1
ATOM 1257 C C . GLY A 1 168 ? -9.818 6.034 19.290 1.00 94.56 168 GLY A C 1
ATOM 1258 O O . GLY A 1 168 ? -9.014 5.162 18.974 1.00 94.56 168 GLY A O 1
ATOM 1259 N N . TYR A 1 169 ? -9.437 7.286 19.536 1.00 95.31 169 TYR A N 1
ATOM 1260 C CA . TYR A 1 169 ? -8.098 7.791 19.233 1.00 95.31 169 TYR A CA 1
ATOM 1261 C C . TYR A 1 169 ? -6.958 6.985 19.874 1.00 95.31 169 TYR A C 1
ATOM 1263 O O . TYR A 1 169 ? -6.031 6.563 19.185 1.00 95.31 169 TYR A O 1
ATOM 1271 N N . ALA A 1 170 ? -7.045 6.734 21.184 1.00 96.38 170 ALA A N 1
ATOM 1272 C CA . ALA A 1 170 ? -6.007 6.006 21.911 1.00 96.38 170 ALA A CA 1
ATOM 1273 C C . ALA A 1 170 ? -5.832 4.575 21.380 1.00 96.38 170 ALA A C 1
ATOM 1275 O O . ALA A 1 170 ? -4.707 4.137 21.160 1.00 96.38 170 ALA A O 1
ATOM 1276 N N . HIS A 1 171 ? -6.940 3.883 21.106 1.00 96.56 171 HIS A N 1
ATOM 1277 C CA . HIS A 1 171 ? -6.906 2.522 20.583 1.00 96.56 171 HIS A CA 1
ATOM 1278 C C . HIS A 1 171 ? -6.344 2.470 19.154 1.00 96.56 171 HIS A C 1
ATOM 1280 O O . HIS A 1 171 ? -5.494 1.630 18.870 1.00 96.56 171 HIS A O 1
ATOM 1286 N N . LYS A 1 172 ? -6.728 3.414 18.278 1.00 97.06 172 LYS A N 1
ATOM 1287 C CA . LYS A 1 172 ? -6.149 3.545 16.928 1.00 97.06 172 LYS A CA 1
ATOM 1288 C C . LYS A 1 172 ? -4.626 3.708 16.978 1.00 97.06 172 LYS A C 1
ATOM 1290 O O . LYS A 1 172 ? -3.915 3.009 16.262 1.00 97.06 172 LYS A O 1
ATOM 1295 N N . LEU A 1 173 ? -4.110 4.560 17.869 1.00 96.69 173 LEU A N 1
ATOM 1296 C CA . LEU A 1 173 ? -2.663 4.729 18.054 1.00 96.69 173 LEU A CA 1
ATOM 1297 C C . LEU A 1 173 ? -1.967 3.468 18.583 1.00 96.69 173 LEU A C 1
ATOM 1299 O O . LEU A 1 173 ? -0.857 3.161 18.154 1.00 96.69 173 LEU A O 1
ATOM 1303 N N . GLU A 1 174 ? -2.579 2.744 19.519 1.00 97.88 174 GLU A N 1
ATOM 1304 C CA . GLU A 1 174 ? -2.035 1.476 20.024 1.00 97.88 174 GLU A CA 1
ATOM 1305 C C . GLU A 1 174 ? -1.949 0.410 18.926 1.00 97.88 174 GLU A C 1
ATOM 1307 O O . GLU A 1 174 ? -0.926 -0.269 18.807 1.00 97.88 174 GLU A O 1
ATOM 1312 N N . VAL A 1 175 ? -2.989 0.304 18.094 1.00 98.25 175 VAL A N 1
ATOM 1313 C CA . VAL A 1 175 ? -3.013 -0.598 16.938 1.00 98.25 175 VAL A CA 1
ATOM 1314 C C . VAL A 1 175 ? -1.911 -0.228 15.945 1.00 98.25 175 VAL A C 1
ATOM 1316 O O . VAL A 1 175 ? -1.117 -1.098 15.594 1.00 98.25 175 VAL A O 1
ATOM 1319 N N . MET A 1 176 ? -1.785 1.049 15.564 1.00 97.88 176 MET A N 1
ATOM 1320 C CA . MET A 1 176 ? -0.746 1.491 14.621 1.00 97.88 176 MET A CA 1
ATOM 1321 C C . MET A 1 176 ? 0.675 1.262 15.149 1.00 97.88 176 MET A C 1
ATOM 1323 O O . MET A 1 176 ? 1.529 0.780 14.412 1.00 97.88 176 MET A O 1
ATOM 1327 N N . ARG A 1 177 ? 0.932 1.505 16.441 1.00 97.44 177 ARG A N 1
ATOM 1328 C CA . ARG A 1 177 ? 2.239 1.202 17.057 1.00 97.44 177 ARG A CA 1
ATOM 1329 C C . ARG A 1 177 ? 2.552 -0.290 17.072 1.00 97.44 177 ARG A C 1
ATOM 1331 O O . ARG A 1 177 ? 3.705 -0.678 16.903 1.00 97.44 177 ARG A O 1
ATOM 1338 N N . THR A 1 178 ? 1.542 -1.129 17.296 1.00 98.50 178 THR A N 1
ATOM 1339 C CA . THR A 1 178 ? 1.712 -2.585 17.234 1.00 98.50 178 THR A CA 1
ATOM 1340 C C . THR A 1 178 ? 2.041 -3.028 15.811 1.00 98.50 178 THR A C 1
ATOM 1342 O O . THR A 1 178 ? 2.956 -3.827 15.634 1.00 98.50 178 THR A O 1
ATOM 1345 N N . ILE A 1 179 ? 1.363 -2.470 14.801 1.00 98.56 179 ILE A N 1
ATOM 1346 C CA . ILE A 1 179 ? 1.682 -2.716 13.387 1.00 98.56 179 ILE A CA 1
ATOM 1347 C C . ILE A 1 179 ? 3.127 -2.309 13.098 1.00 98.56 179 ILE A C 1
ATOM 1349 O O . ILE A 1 179 ? 3.898 -3.142 12.633 1.00 98.56 179 ILE A O 1
ATOM 1353 N N . GLU A 1 180 ? 3.514 -1.079 13.445 1.00 97.94 180 GLU A N 1
ATOM 1354 C CA . GLU A 1 180 ? 4.870 -0.563 13.236 1.00 97.94 180 GLU A CA 1
ATOM 1355 C C . GLU A 1 180 ? 5.933 -1.481 13.863 1.00 97.94 180 GLU A C 1
ATOM 1357 O O . GLU A 1 180 ? 6.921 -1.841 13.223 1.00 97.94 180 GLU A O 1
ATOM 1362 N N . SER A 1 181 ? 5.698 -1.934 15.098 1.00 97.75 181 SER A N 1
ATOM 1363 C CA . SER A 1 181 ? 6.607 -2.842 15.799 1.00 97.75 181 SER A CA 1
ATOM 1364 C C . SER A 1 181 ? 6.735 -4.215 15.137 1.00 97.75 181 SER A C 1
ATOM 1366 O O . SER A 1 181 ? 7.773 -4.858 15.315 1.00 97.75 181 SER A O 1
ATOM 1368 N N . VAL A 1 182 ? 5.697 -4.704 14.454 1.00 98.31 182 VAL A N 1
ATOM 1369 C CA . VAL A 1 182 ? 5.741 -5.984 13.736 1.00 98.31 182 VAL A CA 1
ATOM 1370 C C . VAL A 1 182 ? 6.433 -5.796 12.394 1.00 98.31 182 VAL A C 1
ATOM 1372 O O . VAL A 1 182 ? 7.396 -6.502 12.116 1.00 98.31 182 VAL A O 1
ATOM 1375 N N . ILE A 1 183 ? 6.030 -4.809 11.589 1.00 97.56 183 ILE A N 1
ATOM 1376 C CA . ILE A 1 183 ? 6.628 -4.605 10.262 1.00 97.56 183 ILE A CA 1
ATOM 1377 C C . ILE A 1 183 ? 8.127 -4.273 10.358 1.00 97.56 183 ILE A C 1
ATOM 1379 O O . ILE A 1 183 ? 8.911 -4.736 9.536 1.00 97.56 183 ILE A O 1
ATOM 1383 N N . ALA A 1 184 ? 8.574 -3.587 11.415 1.00 96.81 184 ALA A N 1
ATOM 1384 C CA . ALA A 1 184 ? 9.998 -3.343 11.642 1.00 96.81 184 ALA A CA 1
ATOM 1385 C C . ALA A 1 184 ? 10.825 -4.642 11.765 1.00 96.81 184 ALA A C 1
ATOM 1387 O O . ALA A 1 184 ? 12.002 -4.662 11.407 1.00 96.81 184 ALA A O 1
ATOM 1388 N N . GLN A 1 185 ? 10.225 -5.747 12.229 1.00 96.56 185 GLN A N 1
ATOM 1389 C CA . GLN A 1 185 ? 10.889 -7.058 12.316 1.00 96.56 185 GLN A CA 1
ATOM 1390 C C . GLN A 1 185 ? 11.088 -7.703 10.940 1.00 96.56 185 GLN A C 1
ATOM 1392 O O . GLN A 1 185 ? 12.006 -8.503 10.772 1.00 96.56 185 GLN A O 1
ATOM 1397 N N . HIS A 1 186 ? 10.278 -7.313 9.954 1.00 95.69 186 HIS A N 1
ATOM 1398 C CA . HIS A 1 186 ? 10.392 -7.743 8.560 1.00 95.69 186 HIS A CA 1
ATOM 1399 C C . HIS A 1 186 ? 11.224 -6.773 7.701 1.00 95.69 186 HIS A C 1
ATOM 1401 O O . HIS A 1 186 ? 11.303 -6.940 6.489 1.00 95.69 186 HIS A O 1
ATOM 1407 N N . GLY A 1 187 ? 11.872 -5.773 8.312 1.00 93.50 187 GLY A N 1
ATOM 1408 C CA . GLY A 1 187 ? 12.778 -4.851 7.618 1.00 93.50 187 GLY A CA 1
ATOM 1409 C C . GLY A 1 187 ? 12.119 -3.602 7.026 1.00 93.50 187 GLY A C 1
ATOM 1410 O O . GLY A 1 187 ? 12.817 -2.805 6.401 1.00 93.50 187 GLY A O 1
ATOM 1411 N N . TRP A 1 188 ? 10.820 -3.392 7.256 1.00 95.19 188 TRP A N 1
ATOM 1412 C CA . TRP A 1 188 ? 10.135 -2.149 6.897 1.00 95.19 188 TRP A CA 1
ATOM 1413 C C . TRP A 1 188 ? 10.633 -0.979 7.753 1.00 95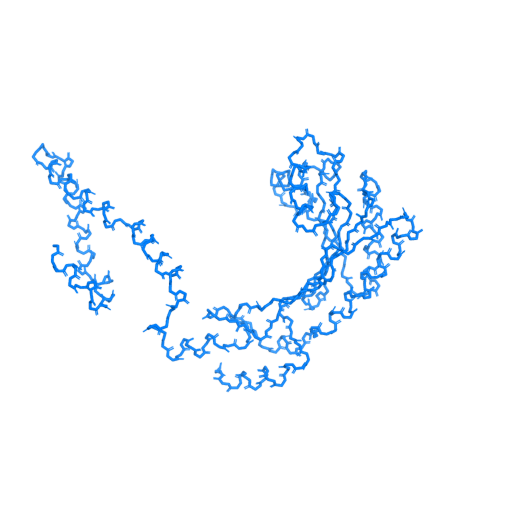.19 188 TRP A C 1
ATOM 1415 O O . TRP A 1 188 ? 11.020 -1.150 8.915 1.00 95.19 188 TRP A O 1
ATOM 1425 N N . ARG A 1 189 ? 10.610 0.233 7.195 1.00 94.50 189 ARG A N 1
ATOM 1426 C CA . ARG A 1 189 ? 10.959 1.451 7.935 1.00 94.50 189 ARG A CA 1
ATOM 1427 C C . ARG A 1 189 ? 9.837 1.887 8.885 1.00 94.50 189 ARG A C 1
ATOM 1429 O O . ARG A 1 189 ? 8.755 1.299 8.925 1.00 94.50 189 ARG A O 1
ATOM 1436 N N . GLY A 1 190 ? 10.109 2.931 9.668 1.00 92.50 190 GLY A N 1
ATOM 1437 C CA . GLY A 1 190 ? 9.104 3.550 10.537 1.00 92.50 190 GLY A CA 1
ATOM 1438 C C . GLY A 1 190 ? 7.910 4.078 9.740 1.00 92.50 190 GLY A C 1
ATOM 1439 O O . GLY A 1 190 ? 8.068 4.523 8.601 1.00 92.50 190 GLY A O 1
ATOM 1440 N N . MET A 1 191 ? 6.723 4.016 10.340 1.00 94.38 191 MET A N 1
ATOM 1441 C CA . MET A 1 191 ? 5.491 4.422 9.669 1.00 94.38 191 MET A CA 1
ATOM 1442 C C . MET A 1 191 ? 5.313 5.941 9.697 1.00 94.38 191 MET A C 1
ATOM 1444 O O . MET A 1 191 ? 5.625 6.620 10.675 1.00 94.38 191 MET A O 1
ATOM 1448 N N . VAL A 1 192 ? 4.756 6.474 8.615 1.00 92.00 192 VAL A N 1
ATOM 1449 C CA . VAL A 1 192 ? 4.379 7.875 8.456 1.00 92.00 192 VAL A CA 1
ATOM 1450 C C . VAL A 1 192 ? 2.860 7.966 8.394 1.00 92.00 192 VAL A C 1
ATOM 1452 O O . VAL A 1 192 ? 2.225 7.288 7.589 1.00 92.00 192 VAL A O 1
ATOM 1455 N N . ALA A 1 193 ? 2.281 8.827 9.227 1.00 92.19 193 ALA A N 1
ATOM 1456 C CA . ALA A 1 193 ? 0.861 9.149 9.193 1.00 92.19 193 ALA A CA 1
ATOM 1457 C C . ALA A 1 193 ? 0.605 10.264 8.169 1.00 92.19 193 ALA A C 1
ATOM 1459 O O . ALA A 1 193 ? 1.047 11.397 8.368 1.00 92.19 193 ALA A O 1
ATOM 1460 N N . PHE A 1 194 ? -0.124 9.978 7.089 1.00 88.88 194 PHE A N 1
ATOM 1461 C CA . PHE A 1 194 ? -0.517 11.013 6.121 1.00 88.88 194 PHE A CA 1
ATOM 1462 C C . PHE A 1 194 ? -1.682 11.871 6.611 1.00 88.88 194 PHE A C 1
ATOM 1464 O O . PHE A 1 194 ? -1.853 13.010 6.173 1.00 88.88 194 PHE A O 1
ATOM 1471 N N . ASN A 1 195 ? -2.451 11.350 7.562 1.00 85.38 195 ASN A N 1
ATOM 1472 C CA . ASN A 1 195 ? -3.589 12.039 8.145 1.00 85.38 195 ASN A CA 1
ATOM 1473 C C . ASN A 1 195 ? -3.199 13.083 9.214 1.00 85.38 195 ASN A C 1
ATOM 1475 O O . ASN A 1 195 ? -4.051 13.865 9.642 1.00 85.38 195 ASN A O 1
ATOM 1479 N N . ASP A 1 196 ? -1.927 13.138 9.632 1.00 86.88 196 ASP A N 1
ATOM 1480 C CA . ASP A 1 196 ? -1.443 14.106 10.621 1.00 86.88 196 ASP A CA 1
ATOM 1481 C C . ASP A 1 196 ? -1.113 15.472 9.970 1.00 86.88 196 ASP A C 1
ATOM 1483 O O . ASP A 1 196 ? -0.211 15.562 9.127 1.00 86.88 196 ASP A O 1
ATOM 1487 N N . PRO A 1 197 ? -1.778 16.577 10.369 1.00 80.38 197 PRO A N 1
ATOM 1488 C CA . PRO A 1 197 ? -1.480 17.916 9.856 1.00 80.38 197 PRO A CA 1
ATOM 1489 C C . PRO A 1 197 ? -0.047 18.393 10.153 1.00 80.38 197 PRO A C 1
ATOM 1491 O O . PRO A 1 197 ? 0.453 19.288 9.467 1.00 80.38 197 PRO A O 1
ATOM 1494 N N . ALA A 1 198 ? 0.650 17.801 11.131 1.00 82.81 198 ALA A N 1
ATOM 1495 C CA . ALA A 1 198 ? 2.061 18.084 11.389 1.00 82.81 198 ALA A CA 1
ATOM 1496 C C . ALA A 1 198 ? 2.976 17.708 10.206 1.00 82.81 198 ALA A C 1
ATOM 1498 O O . ALA A 1 198 ? 4.084 18.236 10.105 1.00 82.81 198 ALA A O 1
ATOM 1499 N N . GLY A 1 199 ? 2.504 16.870 9.273 1.00 73.62 199 GLY A N 1
ATOM 1500 C CA . GLY A 1 199 ? 3.207 16.498 8.040 1.00 73.62 199 GLY A CA 1
ATOM 1501 C C . GLY A 1 199 ? 3.350 17.623 7.002 1.00 73.62 199 GLY A C 1
ATOM 1502 O O . GLY A 1 199 ? 3.951 17.410 5.952 1.00 73.62 199 GLY A O 1
ATOM 1503 N N . GLY A 1 200 ? 2.820 18.824 7.270 1.00 75.19 200 GLY A N 1
ATOM 1504 C CA . GLY A 1 200 ? 2.977 20.003 6.406 1.00 75.19 200 GLY A CA 1
ATOM 1505 C C . GLY A 1 200 ? 1.960 20.105 5.264 1.00 75.19 200 GLY A C 1
ATOM 1506 O O . GLY A 1 200 ? 2.094 20.971 4.398 1.00 75.19 200 GLY A O 1
ATOM 1507 N N . VAL A 1 201 ? 0.940 19.243 5.259 1.00 77.88 201 VAL A N 1
ATOM 1508 C CA . VAL A 1 201 ? -0.198 19.312 4.333 1.00 77.88 201 VAL A CA 1
ATOM 1509 C C . VAL A 1 201 ? -1.179 20.385 4.804 1.00 77.88 201 VAL A C 1
ATOM 1511 O O . VAL A 1 201 ? -1.381 20.586 6.001 1.00 77.88 201 VAL A O 1
ATOM 1514 N N . ASP A 1 202 ? -1.806 21.081 3.854 1.00 81.38 202 ASP A N 1
ATOM 1515 C CA . ASP A 1 202 ? -2.809 22.096 4.161 1.00 81.38 202 ASP A CA 1
ATOM 1516 C C . ASP A 1 202 ? -3.956 21.509 5.023 1.00 81.38 202 ASP A C 1
ATOM 1518 O O . ASP A 1 202 ? -4.577 20.518 4.622 1.00 81.38 202 ASP A O 1
ATOM 1522 N N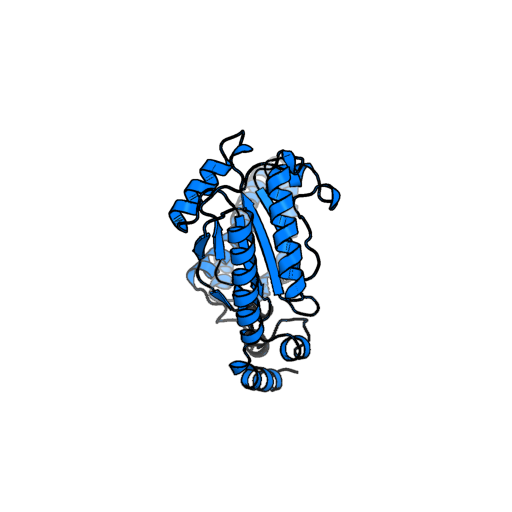 . PRO A 1 203 ? -4.294 22.113 6.180 1.00 80.50 203 PRO A N 1
ATOM 1523 C CA . PRO A 1 203 ? -5.317 21.578 7.081 1.00 80.50 203 PRO A CA 1
ATOM 1524 C C . PRO A 1 203 ? -6.714 21.453 6.459 1.00 80.50 203 PRO A C 1
ATOM 1526 O O . PRO A 1 203 ? -7.500 20.593 6.860 1.00 80.50 203 PRO A O 1
ATOM 1529 N N . THR A 1 204 ? -7.051 22.289 5.471 1.00 85.75 204 THR A N 1
ATOM 1530 C CA . THR A 1 204 ? -8.336 22.188 4.763 1.00 85.75 204 THR A CA 1
ATOM 1531 C C . THR A 1 204 ? -8.351 20.995 3.813 1.00 85.75 204 THR A C 1
ATOM 1533 O O . THR A 1 204 ? -9.382 20.336 3.672 1.00 85.75 204 THR A O 1
ATOM 1536 N N . MET A 1 205 ? -7.201 20.664 3.218 1.00 85.44 205 MET A N 1
ATOM 1537 C CA . MET A 1 205 ? -7.027 19.446 2.432 1.00 85.44 205 MET A CA 1
ATOM 1538 C C . MET A 1 205 ? -7.095 18.204 3.327 1.00 85.44 205 MET A C 1
ATOM 1540 O O . MET A 1 205 ? -7.832 17.281 2.992 1.00 85.44 205 MET A O 1
ATOM 1544 N N . ILE A 1 206 ? -6.428 18.214 4.488 1.00 87.50 206 ILE A N 1
ATOM 1545 C CA . ILE A 1 206 ? -6.521 17.141 5.495 1.00 87.50 206 ILE A CA 1
ATOM 1546 C C . ILE A 1 206 ? -7.976 16.896 5.904 1.00 87.50 206 ILE A C 1
ATOM 1548 O O . ILE A 1 206 ? -8.461 15.772 5.800 1.00 87.50 206 ILE A O 1
ATOM 1552 N N . SER A 1 207 ? -8.703 17.952 6.279 1.00 88.31 207 SER A N 1
ATOM 1553 C CA . SER A 1 207 ? -10.112 17.839 6.671 1.00 88.31 207 SER A CA 1
ATOM 1554 C C . SER A 1 207 ? -10.987 17.255 5.561 1.00 88.31 207 SER A C 1
ATOM 1556 O O . SER A 1 207 ? -11.822 16.391 5.814 1.00 88.31 207 SER A O 1
ATOM 1558 N N . LYS A 1 208 ? -10.754 17.667 4.310 1.00 87.62 208 LYS A N 1
ATOM 1559 C CA . LYS A 1 208 ? -11.497 17.160 3.153 1.00 87.62 208 LYS A CA 1
ATOM 1560 C C . LYS A 1 208 ? -11.186 15.697 2.824 1.00 87.62 208 LYS A C 1
ATOM 1562 O O . LYS A 1 208 ? -12.070 15.003 2.336 1.00 87.62 208 LYS A O 1
ATOM 1567 N N . MET A 1 209 ? -9.945 15.253 3.012 1.00 87.75 209 MET A N 1
ATOM 1568 C CA . MET A 1 209 ? -9.543 13.877 2.701 1.00 87.75 209 MET A CA 1
ATOM 1569 C C . MET A 1 209 ? -9.977 12.910 3.805 1.00 87.75 209 MET A C 1
ATOM 1571 O O . MET A 1 209 ? -10.540 11.864 3.506 1.00 87.75 209 MET A O 1
ATOM 1575 N N . TYR A 1 210 ? -9.797 13.297 5.068 1.00 92.50 210 TYR A N 1
ATOM 1576 C CA . TYR A 1 210 ? -9.909 12.387 6.212 1.00 92.50 210 TYR A CA 1
ATOM 1577 C C . TYR A 1 210 ? -11.144 12.623 7.096 1.00 92.50 210 TYR A C 1
ATOM 1579 O O . TYR A 1 210 ? -11.353 11.911 8.076 1.00 92.50 210 TYR A O 1
ATOM 1587 N N . GLY A 1 211 ? -11.977 13.618 6.786 1.00 91.88 211 GLY A N 1
ATOM 1588 C CA . GLY A 1 211 ? -13.253 13.858 7.471 1.00 91.88 211 GLY A CA 1
ATOM 1589 C C . GLY A 1 211 ? -13.118 14.609 8.795 1.00 91.88 211 GLY A C 1
ATOM 1590 O O . GLY A 1 211 ? -14.075 14.689 9.559 1.00 91.88 211 GLY A O 1
ATOM 1591 N N . GLY A 1 212 ? -11.938 15.168 9.073 1.00 90.25 212 GLY A N 1
ATOM 1592 C CA . GLY A 1 212 ? -11.648 15.926 10.285 1.00 90.25 212 GLY A CA 1
ATOM 1593 C C . GLY A 1 212 ? -10.317 16.672 10.203 1.00 90.25 212 GLY A C 1
ATOM 1594 O O . GLY A 1 212 ? -9.387 16.258 9.510 1.00 90.25 212 GLY A O 1
ATOM 1595 N N . ALA A 1 213 ? -10.215 17.796 10.912 1.00 86.88 213 ALA A N 1
ATOM 1596 C CA . ALA A 1 213 ? -9.020 18.645 10.887 1.00 86.88 213 ALA A CA 1
ATOM 1597 C C . ALA A 1 213 ? -7.867 18.105 11.754 1.00 86.88 213 ALA A C 1
ATOM 1599 O O . ALA A 1 213 ? -6.727 18.529 11.576 1.00 86.88 213 ALA A O 1
ATOM 1600 N N . THR A 1 214 ? -8.160 17.200 12.692 1.00 90.12 214 THR A N 1
ATOM 1601 C CA . THR A 1 214 ? -7.167 16.566 13.571 1.00 90.12 214 THR A CA 1
ATOM 1602 C C . THR A 1 214 ? -7.388 15.055 13.633 1.00 90.12 214 THR A C 1
ATOM 1604 O O . THR A 1 214 ? -8.539 14.624 13.500 1.00 90.12 214 THR A O 1
ATOM 1607 N N . PRO A 1 215 ? -6.344 14.249 13.902 1.00 91.50 215 PRO A N 1
ATOM 1608 C CA . PRO A 1 215 ? -6.457 12.792 14.002 1.00 91.50 215 PRO A CA 1
ATOM 1609 C C . PRO A 1 215 ? -7.602 12.293 14.895 1.00 91.50 215 PRO A C 1
ATOM 1611 O O . PRO A 1 215 ? -8.290 11.330 14.554 1.00 91.50 215 PRO A O 1
ATOM 1614 N N . GLU A 1 216 ? -7.873 12.969 16.012 1.00 92.62 216 GLU A N 1
ATOM 1615 C CA . GLU A 1 216 ? -8.939 12.609 16.955 1.00 92.62 216 GLU A CA 1
ATOM 1616 C C . GLU A 1 216 ? -10.341 12.690 16.338 1.00 92.62 216 GLU A C 1
ATOM 1618 O O . GLU A 1 216 ? -11.228 11.927 16.722 1.00 92.62 216 GLU A O 1
ATOM 1623 N N . THR A 1 217 ? -10.535 13.610 15.391 1.00 92.00 217 THR A N 1
ATOM 1624 C CA . THR A 1 217 ? -11.834 13.914 14.768 1.00 92.00 217 THR A CA 1
ATOM 1625 C C . THR A 1 217 ? -11.996 13.309 13.378 1.00 92.00 217 THR A C 1
ATOM 1627 O O . THR A 1 217 ? -13.084 13.363 12.818 1.00 92.00 217 THR A O 1
ATOM 1630 N N . GLN A 1 218 ? -10.934 12.734 12.816 1.00 94.75 218 GLN A N 1
ATOM 1631 C CA . GLN A 1 218 ? -10.950 12.135 11.485 1.00 94.75 218 GLN A CA 1
ATOM 1632 C C . GLN A 1 218 ? -11.705 10.807 11.448 1.00 94.75 218 GLN A C 1
ATOM 1634 O O . GLN A 1 218 ? -11.640 10.011 12.393 1.00 94.75 218 GLN A O 1
ATOM 1639 N N . VAL A 1 219 ? -12.384 10.584 10.326 1.00 96.06 219 VAL A N 1
ATOM 1640 C CA . VAL A 1 219 ? -13.050 9.330 9.966 1.00 96.06 219 VAL A CA 1
ATOM 1641 C C . VAL A 1 219 ? -12.034 8.348 9.398 1.00 96.06 219 VAL A C 1
ATOM 1643 O O . VAL A 1 219 ? -11.982 7.212 9.854 1.00 96.06 219 VAL A O 1
ATOM 1646 N N . ASP A 1 220 ? -11.199 8.801 8.462 1.00 95.12 220 ASP A N 1
ATOM 1647 C CA . ASP A 1 220 ? -10.193 7.965 7.810 1.00 95.12 220 ASP A CA 1
ATOM 1648 C C . ASP A 1 220 ? -8.788 8.286 8.326 1.00 95.12 220 ASP A C 1
ATOM 1650 O O . ASP A 1 220 ? -8.426 9.440 8.554 1.00 95.12 220 ASP A O 1
ATOM 1654 N N . TRP A 1 221 ? -7.996 7.244 8.530 1.00 95.94 221 TRP A N 1
ATOM 1655 C CA . TRP A 1 221 ? -6.594 7.294 8.920 1.00 95.94 221 TRP A CA 1
ATOM 1656 C C . TRP A 1 221 ? -5.793 6.525 7.887 1.00 95.94 221 TRP A C 1
ATOM 1658 O O . TRP A 1 221 ? -6.184 5.418 7.536 1.00 95.94 221 TRP A O 1
ATOM 1668 N N . GLU A 1 222 ? -4.670 7.084 7.454 1.00 94.44 222 GLU A N 1
ATOM 1669 C CA . GLU A 1 222 ? -3.817 6.483 6.430 1.00 94.44 222 GLU A CA 1
ATOM 1670 C C . GLU A 1 222 ? -2.374 6.524 6.912 1.00 94.44 222 GLU A C 1
ATOM 1672 O O . GLU A 1 222 ? -1.819 7.600 7.176 1.00 94.44 222 GLU A O 1
ATOM 1677 N N . TRP A 1 223 ? -1.795 5.340 7.084 1.00 94.69 223 TRP A N 1
ATOM 1678 C CA . TRP A 1 223 ? -0.416 5.171 7.512 1.00 94.69 223 TRP A CA 1
ATOM 1679 C C . TRP A 1 223 ? 0.360 4.357 6.488 1.00 94.69 223 TRP A C 1
ATOM 1681 O O . TRP A 1 223 ? -0.132 3.384 5.917 1.00 94.69 223 TRP A O 1
ATOM 1691 N N . PHE A 1 224 ? 1.610 4.756 6.297 1.00 93.44 224 PHE A N 1
ATOM 1692 C CA . PHE A 1 224 ? 2.468 4.267 5.233 1.00 93.44 224 PHE A CA 1
ATOM 1693 C C . PHE A 1 224 ? 3.850 3.896 5.767 1.00 93.44 224 PHE A C 1
ATOM 1695 O O . PHE A 1 224 ? 4.401 4.613 6.597 1.00 93.44 224 PHE A O 1
ATOM 1702 N N . SER A 1 225 ? 4.442 2.824 5.251 1.00 94.75 225 SER A N 1
ATOM 1703 C CA . SER A 1 225 ? 5.873 2.534 5.391 1.00 94.75 225 SER A CA 1
ATOM 1704 C C . SER A 1 225 ? 6.454 2.061 4.056 1.00 94.75 225 SER A C 1
ATOM 1706 O O . SER A 1 225 ? 5.726 1.588 3.183 1.00 94.75 225 SER A O 1
ATOM 1708 N N . ASP A 1 226 ? 7.768 2.194 3.897 1.00 91.38 226 ASP A N 1
ATOM 1709 C CA . ASP A 1 226 ? 8.526 1.695 2.753 1.00 91.38 226 ASP A CA 1
ATOM 1710 C C . ASP A 1 226 ? 9.667 0.765 3.189 1.00 91.38 226 ASP A C 1
ATOM 1712 O O . ASP A 1 226 ? 10.054 0.720 4.362 1.00 91.38 226 ASP A O 1
ATOM 1716 N N . ASP A 1 227 ? 10.185 -0.001 2.233 1.00 87.31 227 ASP A N 1
ATOM 1717 C CA . ASP A 1 227 ? 11.325 -0.909 2.386 1.00 87.31 227 ASP A CA 1
ATOM 1718 C C . ASP A 1 227 ? 12.560 -0.426 1.598 1.00 87.31 227 ASP A C 1
ATOM 1720 O O . ASP A 1 227 ? 13.398 -1.223 1.172 1.00 87.31 227 ASP A O 1
ATOM 1724 N N . GLU A 1 228 ? 12.705 0.892 1.399 1.00 82.31 228 GLU A N 1
ATOM 1725 C CA . GLU A 1 228 ? 13.784 1.444 0.575 1.00 82.31 228 GLU A CA 1
ATOM 1726 C C . GLU A 1 228 ? 15.169 0.869 0.979 1.00 82.31 228 GLU A C 1
ATOM 1728 O O . GLU A 1 228 ? 15.540 0.905 2.165 1.00 82.31 228 GLU A O 1
ATOM 1733 N N . PRO A 1 229 ? 16.012 0.457 0.010 1.00 83.50 229 PRO A N 1
ATOM 1734 C CA . PRO A 1 229 ? 16.017 0.887 -1.395 1.00 83.50 229 PRO A CA 1
ATOM 1735 C C . PRO A 1 229 ? 15.055 0.141 -2.331 1.00 83.50 229 PRO A C 1
ATOM 1737 O O . PRO A 1 229 ? 14.952 0.530 -3.504 1.00 83.50 229 PRO A O 1
ATOM 1740 N N . ASP A 1 230 ? 14.376 -0.894 -1.839 1.00 89.88 230 ASP A N 1
ATOM 1741 C CA . ASP A 1 230 ? 13.380 -1.635 -2.604 1.00 89.88 230 ASP A CA 1
ATOM 1742 C C . ASP A 1 230 ? 12.081 -0.815 -2.786 1.00 89.88 230 ASP A C 1
ATOM 1744 O O . ASP A 1 230 ? 11.923 0.260 -2.196 1.00 89.88 230 ASP A O 1
ATOM 1748 N N . PRO A 1 231 ? 11.211 -1.181 -3.751 1.00 86.69 231 PRO A N 1
ATOM 1749 C CA . PRO A 1 231 ? 10.022 -0.396 -4.084 1.00 86.69 231 PRO A CA 1
ATOM 1750 C C . PRO A 1 231 ? 8.726 -0.988 -3.505 1.00 86.69 231 PRO A C 1
ATOM 1752 O O . PRO A 1 231 ? 7.679 -0.915 -4.165 1.00 86.69 231 PRO A O 1
ATOM 1755 N N . GLY A 1 232 ? 8.804 -1.596 -2.325 1.00 92.12 232 GLY A N 1
ATOM 1756 C CA . GLY A 1 232 ? 7.684 -2.083 -1.539 1.00 92.12 232 GLY A CA 1
ATOM 1757 C C . GLY A 1 232 ? 7.115 -0.992 -0.635 1.00 92.12 232 GLY A C 1
ATOM 1758 O O . GLY A 1 232 ? 7.829 -0.202 -0.020 1.00 92.12 232 GLY A O 1
ATOM 1759 N N . TRP A 1 233 ? 5.789 -0.948 -0.559 1.00 95.19 233 TRP A N 1
ATOM 1760 C CA . TRP A 1 233 ? 5.024 -0.006 0.249 1.00 95.19 233 TRP A CA 1
ATOM 1761 C C . TRP A 1 233 ? 4.009 -0.753 1.098 1.00 95.19 233 TRP A C 1
ATOM 1763 O O . TRP A 1 233 ? 3.176 -1.477 0.555 1.00 95.19 233 TRP A O 1
ATOM 1773 N N . PHE A 1 234 ? 4.050 -0.543 2.405 1.00 97.81 234 PHE A N 1
ATOM 1774 C CA . PHE A 1 234 ? 3.087 -1.073 3.356 1.00 97.81 234 PHE A CA 1
ATOM 1775 C C . PHE A 1 234 ? 2.046 -0.002 3.689 1.00 97.81 234 PHE A C 1
ATOM 1777 O O . PHE A 1 234 ? 2.406 1.119 4.051 1.00 97.81 234 PHE A O 1
ATOM 1784 N N . TYR A 1 235 ? 0.768 -0.362 3.602 1.00 97.88 235 TYR A N 1
ATOM 1785 C CA . TYR A 1 235 ? -0.364 0.500 3.930 1.00 97.88 235 TYR A CA 1
ATOM 1786 C C . TYR A 1 235 ? -1.178 -0.093 5.079 1.00 97.88 235 TYR A C 1
ATOM 1788 O O . TYR A 1 235 ? -1.510 -1.284 5.071 1.00 97.88 235 TYR A O 1
ATOM 1796 N N . ALA A 1 236 ? -1.521 0.763 6.041 1.00 98.19 236 ALA A N 1
ATOM 1797 C CA . ALA A 1 236 ? -2.483 0.477 7.093 1.00 98.19 236 ALA A CA 1
ATOM 1798 C C . ALA A 1 236 ? -3.477 1.630 7.214 1.00 98.19 236 ALA A C 1
ATOM 1800 O O . ALA A 1 236 ? -3.126 2.719 7.674 1.00 98.19 236 ALA A O 1
ATOM 1801 N N . ASP A 1 237 ? -4.726 1.347 6.862 1.00 96.94 237 ASP A N 1
ATOM 1802 C CA . ASP A 1 237 ? -5.780 2.351 6.795 1.00 96.94 237 ASP A CA 1
ATOM 1803 C C . ASP A 1 237 ? -6.890 2.011 7.783 1.00 96.94 237 ASP A C 1
ATOM 1805 O O . ASP A 1 237 ? -7.326 0.865 7.852 1.00 96.94 237 ASP A O 1
ATOM 1809 N N . ILE A 1 238 ? -7.367 2.983 8.558 1.00 97.44 238 ILE A N 1
ATOM 1810 C CA . ILE A 1 238 ? -8.520 2.790 9.449 1.00 97.44 238 ILE A CA 1
ATOM 1811 C C . ILE A 1 238 ? -9.645 3.709 9.008 1.00 97.44 238 ILE A C 1
ATOM 1813 O O . ILE A 1 238 ? -9.474 4.923 9.006 1.00 97.44 238 ILE A O 1
ATOM 1817 N N . THR A 1 239 ? -10.817 3.137 8.751 1.00 96.56 239 THR A N 1
ATOM 1818 C CA . THR A 1 239 ? -12.076 3.885 8.690 1.00 96.56 239 THR A CA 1
ATOM 1819 C C . THR A 1 239 ? -12.820 3.697 10.012 1.00 96.56 239 THR A C 1
ATOM 1821 O O . THR A 1 239 ? -13.115 2.567 10.401 1.00 96.56 239 THR A O 1
ATOM 1824 N N . ASP A 1 240 ? -13.142 4.794 10.696 1.00 96.00 240 ASP A N 1
ATOM 1825 C CA . ASP A 1 240 ? -13.849 4.845 11.982 1.00 96.00 240 ASP A CA 1
ATOM 1826 C C . ASP A 1 240 ? -15.106 5.717 11.844 1.00 96.00 240 ASP A C 1
ATOM 1828 O O . ASP A 1 240 ? -15.067 6.942 12.002 1.00 96.00 240 ASP A O 1
ATOM 1832 N N . LEU A 1 241 ? -16.248 5.092 11.531 1.00 95.62 241 LEU A N 1
ATOM 1833 C CA . LEU A 1 241 ? -17.485 5.822 11.233 1.00 95.62 241 LEU A CA 1
ATOM 1834 C C . LEU A 1 241 ? -18.126 6.445 12.480 1.00 95.62 241 LEU A C 1
ATOM 1836 O O . LEU A 1 241 ? -19.126 7.153 12.355 1.00 95.62 241 LEU A O 1
ATOM 1840 N N . ALA A 1 242 ? -17.569 6.231 13.677 1.00 93.81 242 ALA A N 1
ATOM 1841 C CA . ALA A 1 242 ? -17.996 6.931 14.886 1.00 93.81 242 ALA A CA 1
ATOM 1842 C C . ALA A 1 242 ? -17.775 8.453 14.791 1.00 93.81 242 ALA A C 1
ATOM 1844 O O . ALA A 1 242 ? -18.504 9.217 15.424 1.00 93.81 242 ALA A O 1
ATOM 1845 N N . ASN A 1 243 ? -16.809 8.885 13.974 1.00 89.50 243 ASN A N 1
ATOM 1846 C CA . ASN A 1 243 ? -16.510 10.293 13.718 1.00 89.50 243 ASN A CA 1
ATOM 1847 C C . ASN A 1 243 ? -17.266 10.871 12.504 1.00 89.50 243 ASN A C 1
ATOM 1849 O O . ASN A 1 243 ? -17.157 12.066 12.223 1.00 89.50 243 ASN A O 1
ATOM 1853 N N . ASP A 1 244 ? -18.053 10.060 11.786 1.00 93.94 244 ASP A N 1
ATOM 1854 C CA . ASP A 1 244 ? -18.808 10.512 10.614 1.00 93.94 244 ASP A CA 1
ATOM 1855 C C . ASP A 1 244 ? -20.050 11.314 11.031 1.00 93.94 244 ASP A C 1
ATOM 1857 O O . ASP A 1 244 ? -21.137 10.778 11.256 1.00 93.94 244 ASP A O 1
ATOM 1861 N N . THR A 1 245 ? -19.881 12.630 11.143 1.00 89.12 245 THR A N 1
ATOM 1862 C CA . THR A 1 245 ? -20.958 13.547 11.550 1.00 89.12 245 THR A CA 1
ATOM 1863 C C . THR A 1 245 ? -21.900 13.940 10.410 1.00 89.12 245 THR A C 1
ATOM 1865 O O . THR A 1 245 ? -22.998 14.430 10.679 1.00 89.12 245 THR A O 1
ATOM 1868 N N . THR A 1 246 ? -21.505 13.736 9.149 1.00 90.62 246 THR A N 1
ATOM 1869 C CA . THR A 1 246 ? -22.297 14.127 7.969 1.00 90.62 246 THR A CA 1
ATOM 1870 C C . THR A 1 246 ? -23.063 12.953 7.361 1.00 90.62 246 THR A C 1
ATOM 1872 O O . THR A 1 246 ? -24.072 13.165 6.688 1.00 90.62 246 THR A O 1
ATOM 1875 N N . GLY A 1 247 ? -22.614 11.719 7.605 1.00 93.31 247 GLY A N 1
ATOM 1876 C CA . GLY A 1 247 ? -23.140 10.502 6.985 1.00 93.31 247 GLY A CA 1
ATOM 1877 C C . GLY A 1 247 ? -22.597 10.248 5.574 1.00 93.31 247 GLY A C 1
ATOM 1878 O O . GLY A 1 247 ? -22.949 9.242 4.953 1.00 93.31 247 GLY A O 1
ATOM 1879 N N . GLU A 1 248 ? -21.762 11.147 5.041 1.00 92.00 248 GLU A N 1
ATOM 1880 C CA . GLU A 1 248 ? -21.207 11.038 3.688 1.00 92.00 248 GLU A CA 1
ATOM 1881 C C . GLU A 1 248 ? -20.208 9.877 3.588 1.00 92.00 248 GLU A C 1
ATOM 1883 O O . GLU A 1 248 ? -20.221 9.132 2.601 1.00 92.00 248 GLU A O 1
ATOM 1888 N N . TYR A 1 249 ? -19.396 9.667 4.630 1.00 92.94 249 TYR A N 1
ATOM 1889 C CA . TYR A 1 249 ? -18.432 8.567 4.678 1.00 92.94 249 TYR A CA 1
ATOM 1890 C C . TYR A 1 249 ? -19.145 7.222 4.750 1.00 92.94 249 TYR A C 1
ATOM 1892 O O . TYR A 1 249 ? -18.839 6.323 3.965 1.00 92.94 249 TYR A O 1
ATOM 1900 N N . ARG A 1 250 ? -20.168 7.094 5.602 1.00 95.38 250 ARG A N 1
ATOM 1901 C CA . ARG A 1 250 ? -21.008 5.894 5.661 1.00 95.38 250 ARG A CA 1
ATOM 1902 C C . ARG A 1 250 ? -21.630 5.577 4.305 1.00 95.38 250 ARG A C 1
ATOM 1904 O O . ARG A 1 250 ? -21.528 4.439 3.851 1.00 95.38 250 ARG A O 1
ATOM 1911 N N . ALA A 1 251 ? -22.226 6.564 3.634 1.00 94.75 251 ALA A N 1
ATOM 1912 C CA . ALA A 1 251 ? -22.830 6.362 2.318 1.00 94.75 251 ALA A CA 1
ATOM 1913 C C . ALA A 1 251 ? -21.801 5.872 1.276 1.00 94.75 251 ALA A C 1
ATOM 1915 O O . ALA A 1 251 ? -22.078 4.945 0.509 1.00 94.75 251 ALA A O 1
ATOM 1916 N N . SER A 1 252 ? -20.594 6.446 1.286 1.00 92.25 252 SER A N 1
ATOM 1917 C CA . SER A 1 252 ? -19.479 6.027 0.425 1.00 92.25 252 SER A CA 1
ATOM 1918 C C . SER A 1 252 ? -19.008 4.596 0.728 1.00 92.25 252 SER A C 1
ATOM 1920 O O . SER A 1 252 ? -18.850 3.767 -0.180 1.00 92.25 252 SER A O 1
ATOM 1922 N N . ARG A 1 253 ? -18.844 4.255 2.013 1.00 93.94 253 ARG A N 1
ATOM 1923 C CA . ARG A 1 253 ? -18.445 2.912 2.458 1.00 93.94 253 ARG A CA 1
ATOM 1924 C C . ARG A 1 253 ? -19.492 1.861 2.116 1.00 93.94 253 ARG A C 1
ATOM 1926 O O . ARG A 1 253 ? -19.126 0.793 1.641 1.00 93.94 253 ARG A O 1
ATOM 1933 N N . GLU A 1 254 ? -20.782 2.165 2.241 1.00 95.50 254 GLU A N 1
ATOM 1934 C CA . GLU A 1 254 ? -21.862 1.258 1.828 1.00 95.50 254 GLU A CA 1
ATOM 1935 C C . GLU A 1 254 ? -21.844 0.963 0.326 1.00 95.50 254 GLU A C 1
ATOM 1937 O O . GLU A 1 254 ? -22.103 -0.170 -0.092 1.00 95.50 254 GLU A O 1
ATOM 1942 N N . GLN A 1 255 ? -21.524 1.957 -0.505 1.00 92.44 255 GLN A N 1
ATOM 1943 C CA . GLN A 1 255 ? -21.358 1.742 -1.941 1.00 92.44 255 GLN A CA 1
ATOM 1944 C C . GLN A 1 255 ? -20.135 0.866 -2.241 1.00 92.44 255 GLN A C 1
ATOM 1946 O O . GLN A 1 255 ? -20.208 -0.020 -3.097 1.00 92.44 255 GLN A O 1
ATOM 1951 N N . THR A 1 256 ? -19.027 1.090 -1.532 1.00 88.38 256 THR A N 1
ATOM 1952 C CA . THR A 1 256 ? -17.803 0.293 -1.688 1.00 88.38 256 THR A CA 1
ATOM 1953 C C . THR A 1 256 ? -18.026 -1.148 -1.245 1.00 88.38 256 THR A C 1
ATOM 1955 O O . THR A 1 256 ? -17.806 -2.054 -2.044 1.00 88.38 256 THR A O 1
ATOM 1958 N N . ALA A 1 257 ? -18.598 -1.364 -0.060 1.00 90.50 257 ALA A N 1
ATOM 1959 C CA . ALA A 1 257 ? -18.938 -2.681 0.471 1.00 90.50 257 ALA A CA 1
ATOM 1960 C C . ALA A 1 257 ? -19.857 -3.480 -0.465 1.00 90.50 257 ALA A C 1
ATOM 1962 O O . ALA A 1 257 ? -19.646 -4.671 -0.673 1.00 90.50 257 ALA A O 1
ATOM 1963 N N . LYS A 1 258 ? -20.838 -2.838 -1.116 1.00 90.75 258 LYS A N 1
ATOM 1964 C CA . LYS A 1 258 ? -21.683 -3.505 -2.127 1.00 90.75 258 LYS A CA 1
ATOM 1965 C C . LYS A 1 258 ? -20.898 -3.991 -3.347 1.00 90.75 258 LYS A C 1
ATOM 1967 O O . LYS A 1 258 ? -21.312 -4.954 -3.986 1.00 90.75 258 LYS A O 1
ATOM 1972 N N . ARG A 1 259 ? -19.810 -3.306 -3.705 1.00 84.81 259 ARG A N 1
ATOM 1973 C CA . ARG A 1 259 ? -18.984 -3.615 -4.879 1.00 84.81 259 ARG A CA 1
ATOM 1974 C C . ARG A 1 259 ? -17.883 -4.625 -4.568 1.00 84.81 259 ARG A C 1
ATOM 1976 O O . ARG A 1 259 ? -17.586 -5.447 -5.428 1.00 84.81 259 ARG A O 1
ATOM 1983 N N . THR A 1 260 ? -17.262 -4.528 -3.397 1.00 82.38 260 THR A N 1
ATOM 1984 C CA . THR A 1 260 ? -16.048 -5.286 -3.053 1.00 82.38 260 THR A CA 1
ATOM 1985 C C . THR A 1 260 ? -16.267 -6.316 -1.949 1.00 82.38 260 THR A C 1
ATOM 1987 O O . THR A 1 260 ? -15.436 -7.195 -1.774 1.00 82.38 260 THR A O 1
ATOM 1990 N N . GLY A 1 261 ? -17.387 -6.256 -1.223 1.00 84.69 261 GLY A N 1
ATOM 1991 C CA . GLY A 1 261 ? -17.649 -7.115 -0.065 1.00 84.69 261 GLY A CA 1
ATOM 1992 C C . GLY A 1 261 ? -16.888 -6.701 1.198 1.00 84.69 261 GLY A C 1
ATOM 1993 O O . GLY A 1 261 ? -16.972 -7.393 2.209 1.00 84.69 261 GLY A O 1
ATOM 1994 N N . GLU A 1 262 ? -16.159 -5.584 1.159 1.00 88.88 262 GLU A N 1
ATOM 1995 C CA . GLU A 1 262 ? -15.421 -5.056 2.306 1.00 88.88 262 GLU A CA 1
ATOM 1996 C C . GLU A 1 262 ? -16.337 -4.690 3.488 1.00 88.88 262 GLU A C 1
ATOM 1998 O O . GLU A 1 262 ? -17.431 -4.157 3.277 1.00 88.88 262 GLU A O 1
ATOM 2003 N N . PRO A 1 263 ? -15.872 -4.877 4.738 1.00 94.44 263 PRO A N 1
ATOM 2004 C CA . PRO A 1 263 ? -16.494 -4.279 5.917 1.00 94.44 263 PRO A CA 1
ATOM 2005 C C . PRO A 1 263 ? -16.616 -2.754 5.789 1.00 94.44 263 PRO A C 1
ATOM 2007 O O . PRO A 1 263 ? -15.761 -2.100 5.194 1.00 94.44 263 PRO A O 1
ATOM 2010 N N . LEU A 1 264 ? -17.673 -2.167 6.359 1.00 95.12 264 LEU A N 1
ATOM 2011 C CA . LEU A 1 264 ? -17.914 -0.720 6.259 1.00 95.12 264 LEU A CA 1
ATOM 2012 C C . LEU A 1 264 ? -16.845 0.114 6.967 1.00 95.12 264 LEU A C 1
ATOM 2014 O O . LEU A 1 264 ? -16.534 1.209 6.510 1.00 95.12 264 LEU A O 1
ATOM 2018 N N . GLU A 1 265 ? -16.297 -0.403 8.057 1.00 96.12 265 GLU A N 1
ATOM 2019 C CA . GLU A 1 265 ? -15.336 0.272 8.921 1.00 96.12 265 GLU A CA 1
ATOM 2020 C C . GLU A 1 265 ? -14.380 -0.756 9.531 1.00 96.12 265 GLU A C 1
ATOM 2022 O O . GLU A 1 265 ? -14.659 -1.959 9.500 1.00 96.12 265 GLU A O 1
ATOM 2027 N N . GLY A 1 266 ? -13.268 -0.284 10.086 1.00 96.31 266 GLY A N 1
ATOM 2028 C CA . GLY A 1 266 ? -12.191 -1.124 10.596 1.00 96.31 266 GLY A CA 1
ATOM 2029 C C . GLY A 1 266 ? -10.842 -0.793 9.969 1.00 96.31 266 GLY A C 1
ATOM 2030 O O . GLY A 1 266 ? -10.690 0.208 9.274 1.00 96.31 266 GLY A O 1
ATOM 2031 N N . LEU A 1 267 ? -9.867 -1.651 10.252 1.00 98.12 267 LEU A N 1
ATOM 2032 C CA . LEU A 1 267 ? -8.504 -1.577 9.740 1.00 98.12 267 LEU A CA 1
ATOM 2033 C C . LEU A 1 267 ? -8.387 -2.377 8.438 1.00 98.12 267 LEU A C 1
ATOM 2035 O O . LEU A 1 267 ? -8.851 -3.515 8.378 1.00 98.12 267 LEU A O 1
ATOM 2039 N N . GLN A 1 268 ? -7.722 -1.815 7.434 1.00 97.69 268 GLN A N 1
ATOM 2040 C CA . GLN A 1 268 ? -7.329 -2.464 6.190 1.00 97.69 268 GLN A CA 1
ATOM 2041 C C . GLN A 1 268 ? -5.806 -2.487 6.064 1.00 97.69 268 GLN A C 1
ATOM 2043 O O . GLN A 1 268 ? -5.137 -1.513 6.395 1.00 97.69 268 GLN A O 1
ATOM 2048 N N . LEU A 1 269 ? -5.269 -3.609 5.589 1.00 98.44 269 LEU A N 1
ATOM 2049 C CA . LEU A 1 269 ? -3.841 -3.824 5.383 1.00 98.44 269 LEU A CA 1
ATOM 2050 C C . LEU A 1 269 ? -3.581 -4.288 3.952 1.00 98.44 269 LEU A C 1
ATOM 2052 O O . LEU A 1 269 ? -4.251 -5.208 3.467 1.00 98.44 269 LEU A O 1
ATOM 2056 N N . ALA A 1 270 ? -2.577 -3.695 3.311 1.00 97.88 270 ALA A N 1
ATOM 2057 C CA . ALA A 1 270 ? -2.098 -4.110 1.999 1.00 97.88 270 ALA A CA 1
ATOM 2058 C C . ALA A 1 270 ? -0.624 -3.745 1.801 1.00 97.88 270 ALA A C 1
ATOM 2060 O O . ALA A 1 270 ? -0.120 -2.782 2.375 1.00 97.88 270 ALA A O 1
ATOM 2061 N N . ILE A 1 271 ? 0.051 -4.494 0.932 1.00 98.31 271 ILE A N 1
ATOM 2062 C CA . ILE A 1 271 ? 1.402 -4.188 0.464 1.00 98.31 271 ILE A CA 1
ATOM 2063 C C . ILE A 1 271 ? 1.380 -4.006 -1.052 1.00 98.31 271 ILE A C 1
ATOM 2065 O O . ILE A 1 271 ? 0.727 -4.756 -1.780 1.00 98.31 271 ILE A O 1
ATOM 2069 N N . VAL A 1 272 ? 2.096 -2.995 -1.540 1.00 97.31 272 VAL A N 1
ATOM 2070 C CA . VAL A 1 272 ? 2.189 -2.643 -2.957 1.00 97.31 272 VAL A CA 1
ATOM 2071 C C . VAL A 1 272 ? 3.647 -2.627 -3.389 1.00 97.31 272 VAL A C 1
ATOM 2073 O O . VAL A 1 272 ? 4.457 -1.918 -2.810 1.00 97.31 272 VAL A O 1
ATOM 2076 N N . GLY A 1 273 ? 3.967 -3.350 -4.458 1.00 95.69 273 GLY A N 1
ATOM 2077 C CA . GLY A 1 273 ? 5.274 -3.304 -5.113 1.00 95.69 273 GLY A CA 1
ATOM 2078 C C . GLY A 1 273 ? 5.203 -2.566 -6.435 1.00 95.69 273 GLY A C 1
ATOM 2079 O O . GLY A 1 273 ? 4.296 -2.815 -7.237 1.00 95.69 273 GLY A O 1
ATOM 2080 N N . ARG A 1 274 ? 6.156 -1.676 -6.713 1.00 93.31 274 ARG A N 1
ATOM 2081 C CA . ARG A 1 274 ? 6.237 -0.979 -8.007 1.00 93.31 274 ARG A CA 1
ATOM 2082 C C . ARG A 1 274 ? 7.417 -1.449 -8.830 1.00 93.31 274 ARG A C 1
ATOM 2084 O O . ARG A 1 274 ? 8.508 -1.639 -8.314 1.00 93.31 274 ARG A O 1
ATOM 2091 N N . TYR A 1 275 ? 7.215 -1.496 -10.146 1.00 95.25 275 TYR A N 1
ATOM 2092 C CA . TYR A 1 275 ? 8.273 -1.846 -11.095 1.00 95.25 275 TYR A CA 1
ATOM 2093 C C . TYR A 1 275 ? 8.894 -3.219 -10.801 1.00 95.25 275 TYR A C 1
ATOM 2095 O O . TYR A 1 275 ? 10.094 -3.409 -10.976 1.00 95.25 275 TYR A O 1
ATOM 2103 N N . MET A 1 276 ? 8.073 -4.163 -10.341 1.00 97.38 276 MET A N 1
ATOM 2104 C CA . MET A 1 276 ? 8.531 -5.483 -9.937 1.00 97.38 276 MET A CA 1
ATOM 2105 C C . MET A 1 276 ? 8.874 -6.308 -11.172 1.00 97.38 276 MET A C 1
ATOM 2107 O O . MET A 1 276 ? 8.056 -6.440 -12.090 1.00 97.38 276 MET A O 1
ATOM 2111 N N . LE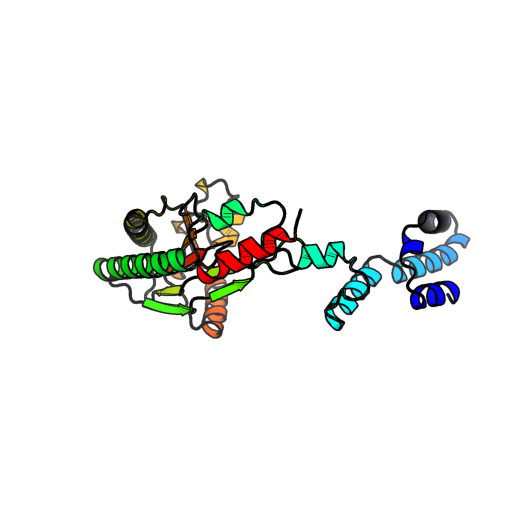U A 1 277 ? 10.078 -6.875 -11.182 1.00 98.12 277 LEU A N 1
ATOM 2112 C CA . LEU A 1 277 ? 10.507 -7.849 -12.175 1.00 98.12 277 LEU A CA 1
ATOM 2113 C C . LEU A 1 277 ? 10.379 -9.250 -11.575 1.00 98.12 277 LEU A C 1
ATOM 2115 O O . LEU A 1 277 ? 10.921 -9.526 -10.508 1.00 98.12 277 LEU A O 1
ATOM 2119 N N . SER A 1 278 ? 9.663 -10.134 -12.268 1.00 97.94 278 SER A N 1
ATOM 2120 C CA . SER A 1 278 ? 9.631 -11.554 -11.907 1.00 97.94 278 SER A CA 1
ATOM 2121 C C . SER A 1 278 ? 10.976 -12.201 -12.208 1.00 97.94 278 SER A C 1
ATOM 2123 O O . SER A 1 278 ? 11.527 -11.997 -13.295 1.00 97.94 278 SER A O 1
ATOM 2125 N N . GLU A 1 279 ? 11.456 -13.049 -11.300 1.00 97.50 279 GLU A N 1
ATOM 2126 C CA . GLU A 1 279 ? 12.680 -13.844 -11.485 1.00 97.50 279 GLU A CA 1
ATOM 2127 C C . GLU A 1 279 ? 12.617 -14.666 -12.775 1.00 97.50 279 GLU A C 1
ATOM 2129 O O . GLU A 1 279 ? 13.588 -14.765 -13.525 1.00 97.50 279 GLU A O 1
ATOM 2134 N N . LYS A 1 280 ? 11.424 -15.170 -13.109 1.00 97.69 280 LYS A N 1
ATOM 2135 C CA . LYS A 1 280 ? 11.161 -15.963 -14.319 1.00 97.69 280 LYS A CA 1
ATOM 2136 C C . LYS A 1 280 ? 11.314 -15.157 -15.612 1.00 97.69 280 LYS A C 1
ATOM 2138 O O . LYS A 1 280 ? 11.409 -15.746 -16.685 1.00 97.69 280 LYS A O 1
ATOM 2143 N N . LYS A 1 281 ? 11.299 -13.823 -15.527 1.00 97.44 281 LYS A N 1
ATOM 2144 C CA . LYS A 1 281 ? 11.380 -12.897 -16.665 1.00 97.44 281 LYS A CA 1
ATOM 2145 C C . LYS A 1 281 ? 12.724 -12.179 -16.772 1.00 97.44 281 LYS A C 1
ATOM 2147 O O . LYS A 1 281 ? 12.902 -11.420 -17.720 1.00 97.44 281 LYS A O 1
ATOM 2152 N N . VAL A 1 282 ? 13.673 -12.416 -15.864 1.00 97.50 282 VAL A N 1
ATOM 2153 C CA . VAL A 1 282 ? 14.979 -11.728 -15.853 1.00 97.50 282 VAL A CA 1
ATOM 2154 C C . VAL A 1 282 ? 15.758 -11.944 -17.155 1.00 97.50 282 VAL A C 1
ATOM 2156 O O . VAL A 1 282 ? 16.242 -10.978 -17.754 1.00 97.50 282 VAL A O 1
ATOM 2159 N N . ASP A 1 283 ? 15.825 -13.183 -17.645 1.00 97.94 283 ASP A N 1
ATOM 2160 C CA . ASP A 1 283 ? 16.533 -13.506 -18.891 1.00 97.94 283 ASP A CA 1
ATOM 2161 C C . ASP A 1 283 ? 15.868 -12.860 -20.111 1.00 97.94 283 ASP A C 1
ATOM 2163 O O . ASP A 1 283 ? 16.538 -12.314 -20.992 1.00 97.94 283 ASP A O 1
ATOM 2167 N N . GLU A 1 284 ? 14.534 -12.889 -20.162 1.00 97.62 284 GLU A N 1
ATOM 2168 C CA . GLU A 1 284 ? 13.764 -12.272 -21.241 1.00 97.62 284 GLU A CA 1
ATOM 2169 C C . GLU A 1 284 ? 13.910 -10.745 -21.216 1.00 97.62 284 GLU A C 1
ATOM 2171 O O . GLU A 1 284 ? 14.134 -10.142 -22.265 1.00 97.62 284 GLU A O 1
ATOM 2176 N N . PHE A 1 285 ? 13.868 -10.133 -20.031 1.00 97.75 285 PHE A N 1
ATOM 2177 C CA . PHE A 1 285 ? 14.065 -8.700 -19.832 1.00 97.75 285 PHE A CA 1
ATOM 2178 C C . PHE A 1 285 ? 15.453 -8.268 -20.306 1.00 97.75 285 PHE A C 1
ATOM 2180 O O . PHE A 1 285 ? 15.578 -7.373 -21.143 1.00 97.75 285 PHE A O 1
ATOM 2187 N N . THR A 1 286 ? 16.496 -8.969 -19.858 1.00 97.50 286 THR A N 1
ATOM 2188 C CA . THR A 1 286 ? 17.890 -8.706 -20.243 1.00 97.50 286 THR A CA 1
ATOM 2189 C C . THR A 1 286 ? 18.091 -8.859 -21.749 1.00 97.50 286 THR A C 1
ATOM 2191 O O . THR A 1 286 ? 18.698 -8.004 -22.393 1.00 97.50 286 THR A O 1
ATOM 2194 N N . LYS A 1 287 ? 17.519 -9.908 -22.350 1.00 97.56 287 LYS A N 1
ATOM 2195 C CA . LYS A 1 287 ? 17.557 -10.118 -23.802 1.00 97.56 287 LYS A CA 1
ATOM 2196 C C . LYS A 1 287 ? 16.769 -9.054 -24.568 1.00 97.56 287 LYS A C 1
ATOM 2198 O O . LYS A 1 287 ? 17.161 -8.675 -25.668 1.00 97.56 287 LYS A O 1
ATOM 2203 N N . ALA A 1 288 ? 15.642 -8.586 -24.040 1.00 96.50 288 ALA A N 1
ATOM 2204 C CA . ALA A 1 288 ? 14.846 -7.547 -24.678 1.00 96.50 288 ALA A CA 1
ATOM 2205 C C . ALA A 1 288 ? 15.593 -6.207 -24.699 1.00 96.50 288 ALA A C 1
ATOM 2207 O O . ALA A 1 288 ? 15.553 -5.524 -25.723 1.00 96.50 288 ALA A O 1
ATOM 2208 N N . LEU A 1 289 ? 16.335 -5.877 -23.634 1.00 96.38 289 LEU A N 1
ATOM 2209 C CA . LEU A 1 289 ? 17.151 -4.662 -23.551 1.00 96.38 289 LEU A CA 1
ATOM 2210 C C . LEU A 1 289 ? 18.216 -4.569 -24.649 1.00 96.38 289 LEU A C 1
ATOM 2212 O O . LEU A 1 289 ? 18.476 -3.472 -25.125 1.00 96.38 289 LEU A O 1
ATOM 2216 N N . THR A 1 290 ? 18.769 -5.688 -25.138 1.00 95.56 290 THR A N 1
ATOM 2217 C CA . THR A 1 290 ? 19.812 -5.657 -26.188 1.00 95.56 290 THR A CA 1
ATOM 2218 C C . THR A 1 290 ? 19.326 -5.098 -27.529 1.00 95.56 290 THR A C 1
ATOM 2220 O O . THR A 1 290 ? 20.128 -4.884 -28.435 1.00 95.56 290 THR A O 1
ATOM 2223 N N . LYS A 1 291 ? 18.010 -4.923 -27.705 1.00 93.50 291 LYS A N 1
ATOM 2224 C CA . LYS A 1 291 ? 17.401 -4.325 -28.905 1.00 93.50 291 LYS A CA 1
ATOM 2225 C C . LYS A 1 291 ? 17.370 -2.795 -28.854 1.00 93.50 291 LYS A C 1
ATOM 2227 O O . LYS A 1 291 ? 16.994 -2.173 -29.848 1.00 93.50 291 LYS A O 1
ATOM 2232 N N . TYR A 1 292 ? 17.710 -2.208 -27.710 1.00 91.25 292 TYR A N 1
ATOM 2233 C CA . TYR A 1 292 ? 17.611 -0.782 -27.445 1.00 91.25 292 TYR A CA 1
ATOM 2234 C C . TYR A 1 292 ? 19.012 -0.194 -27.239 1.00 91.25 292 TYR A C 1
ATOM 2236 O O . TYR A 1 292 ? 19.862 -0.868 -26.655 1.00 91.25 292 TYR A O 1
ATOM 2244 N N . PRO A 1 293 ? 19.272 1.008 -27.782 1.00 75.94 293 PRO A N 1
ATOM 2245 C CA . PRO A 1 293 ? 20.541 1.706 -27.611 1.00 75.94 293 PRO A CA 1
ATOM 2246 C C . PRO A 1 293 ? 20.704 2.289 -26.206 1.00 75.94 293 PRO A C 1
ATOM 2248 O O . PRO A 1 293 ? 19.669 2.598 -25.571 1.00 75.94 293 PRO A O 1
#

Foldseek 3Di:
DVVVVVCVVVPPPVVCPDVVVVVVVVVLVVLCVVCVPDPVSVVVNVVSVVVCVCVPPVVVVVVVVVVCVPPVDPPPDDDPVLVLLQAQQAAPPDDPVLQVPFDAPVRVQVLFVVLVVQLVVQCCVPPVWDKDQLDAKDWAFDGRHSNHTHLFTKIKHGKMWTLDAQDAQVSVVVSLVSSQVSVVVSQKDGKDKPLAVVVVDDLVVSCVVFVDSHSRLGQKTWMWIDNPVFQKIKIKMWGHCVNVPPCPLQVVLVVVCVVRVHRSTGIMIMMIGPRHHHPVCSVVNVVSCVSDD

Sequence (293 aa):
MIVALILLVIGAADAFFSPTMLVLQLVVLGLAIAAVVTRAGRVLGAVALTVALVLNVGTMGALSTVRVAATGSYAGHKTDKQKLWEAYPGIKDKEPSRFLNQQSLEQLQALADETLADVRTQLTAQYGLQWVKSADAQERPERNGYGGESMLVRFTSDTWATTTPVSGYAHKLEVMRTIESVIAQHGWRGMVAFNDPAGGVDPTMISKMYGGATPETQVDWEWFSDDEPDPGWFYADITDLANDTTGEYRASREQTAKRTGEPLEGLQLAIVGRYMLSEKKVDEFTKALTKYP

Organism: NCBI:txid582680

Secondary structure (DSSP, 8-state):
-HHHHHHHHTT-GGGSSSHHHHHHHHHHHHHHHHHHH-TTHHHHHHHHHHHHHHTSHHHHHHHHHHHHHHH---TTT--HHHHHHHT-SS-TTS-HHHHHHSPPHHHHHHHHHHHHHHHHHHHHHHH---EEEEE--EEEEEE-SSSSEEEEEEEEPPEEEESS---SHHHHHHHHHHHHHHHGGGT----EETT-GGGS--HHHHHHHHSSSSTTT-SEEEEEEE-TTS-EEEEEEEE-GGG-SSSHHHHHHHHHHHHH---SSEEEEEEEEEEEPPGGGHHHHHHHHTT--

=== Feature glossary ===
Legend for the data blocks above and below:

— What the protein is —

The amino-acid sequence is the protein's primary structure: the linear order of residues from the N-terminus to the C-terminus, written in one-letter code. Everything else here — the 3D coordinates, the secondary structure, the domain annotations — is ultimately a consequence of this string.

Functional annotations link the protein to curated databases. InterPro entries identify conserved domains and families by matching the sequence against member-database signatures (Pfam, PROSITE, CDD, …). Gene Ontology (GO) terms describe molecular function, biological process, and cellular component in a controlled vocabulary. CATH places the structure in a hierarchical fold classification (Class/Architecture/Topology/Homologous-superfamily). The organism is the source species.

— Where its atoms are —

Atomic coordinates in PDBx/mmCIF format — the same representation the Protein Data Bank distributes. Each line of the _atom_site loop places one backbone atom in Cartesian space (units: ångströms, origin: arbitrary).

The six renders are orthographic views along the three Cartesian axes in both directions. Representation (cartoon, sticks, or surface) and color scheme (sequence-rainbow or by-chain) vary across proteins so the training set covers all the common visualization conventions.

— Local backbone conformation —

Eight-state secondary structure (DSSP): H is the canonical α-helix, G the tighter 3₁₀-helix, I the wider π-helix; E/B are β-structure, T and S are turns and bends, and '-' is everything else. DSSP derives these from the pattern of main-chain N–H···O=C hydrogen bonds, not from the sequence.

Three-state secondary structure (P-SEA) collapses the eight DSSP classes into helix (a), strand (b), and coil (c). P-SEA assigns these from Cα geometry alone — distances and angles — without requiring backbone oxygens, so it works on any Cα trace.

φ (phi) and ψ (psi) are the two rotatable backbone dihedrals per residue: φ is the C(i-1)–N–Cα–C torsion, ψ is the N–Cα–C–N(i+1) torsion, both in degrees on (−180°, 180°]. α-helical residues cluster near (−60°, −45°); β-strand residues near (−120°, +130°). A Ramachandran plot is simply a scatter of (φ, ψ) for every residue.

— Global shape and packing —

The geometric summary reports three shape descriptors. Rg (radius of gyration) measures how spread out the Cα atoms are about their centre of mass; compact globular proteins have small Rg, elongated or unfolded ones large. Cα contacts (<8 Å, |i−j|>4) count long-range residue pairs in spatial proximity — high for tightly packed folds, near zero for rods or random coil. The bounding-box extents give the protein's footprint along x, y, z in Å.

SASA measures how much of the protein is reachable by solvent. It is computed by rolling a water-sized probe over the atomic surface and summing the exposed area (Å²). Per-residue SASA distinguishes core (buried, low SASA) from surface (exposed, high SASA) residues; total SASA is a whole-molecule size measure.

Plot images: a contact map (which residues are close in 3D, as an N×N binary image), a Ramachandran scatter (backbone torsion angles, revealing secondary-structure composition at a glance), and — for AlphaFold structures — a PAE heatmap (pairwise prediction confidence).

— Structural neighborhood —

A 3Di character summarizes, for each residue, the relative orientation of the Cα frame of its nearest spatial neighbor. Because it encodes fold topology rather than chemistry, 3Di alignments detect remote structural similarity that sequence alignment misses.

The Foldseek neighbor list gives the closest experimentally determined structures in the PDB, ranked by structural alignment. TM-score near 1 means near-identical fold; near 0.3 means only rough topology match. This is how one finds what a novel AlphaFold prediction most resembles in the solved-structure universe.

— Confidence and disorder —

For AlphaFold models, the B-factor field carries pLDDT — the model's own estimate of local accuracy on a 0–100 scale. Regions with pLDDT<50 should be treated as essentially unmodeled; they often correspond to intrinsically disordered segments.

Crystallographic B-factors measure how much each atom's electron density is smeared out, in Å². They rise in mobile loops and surface residues and fall in the buried interior. In AlphaFold models this column is repurposed to hold pLDDT instead.

Predicted Aligned Error (PAE) is an AlphaFold confidence matrix: entry (i, j) is the expected error in the position of residue j, in ångströms, when the prediction is superimposed on the true structure at residue i. Low PAE within a block of residues means that block is internally rigid and well-predicted; high PAE between two blocks means their relative placement is uncertain even if each block individually is confident.